Protein AF-A7F1J9-F1 (afdb_monomer_lite)

Radius of gyration: 22.6 Å; chains: 1; bounding box: 65×60×50 Å

pLDDT: mean 79.27, std 12.5, range [44.0, 97.62]

Sequence (212 aa):
MATITLPYFVPSNELPQPLPSTEEIHNAKKYNEDGAHTLVRIGPHMIKYGSNVNLIEGENMLFVNRETKSTVPVPRVYAIYATLGRCRRTNVEVDTNYITMEYIEDGPFDTEDEFNEAMRRKAMFNGYMGERVEFYRHAFPAVFKGHKPVFTHGDFQRENIMVKRIPSPASAEVQDSKANDDTFEVVIIDWENSGWYPEYWESALALVSCGP

InterPro domains:
  IPR011009 Protein kinase-like domain superfamily [SSF56112] (88-201)
  IPR051678 Aminoglycoside Phosphotransferase Enzymes [PTHR21310] (105-206)

Secondary structure (DSSP, 8-state):
--PPPSSEE--TTTSSSPPPPHHHHHHSPEEEE-SS-EEEEETTEEEEEETT--THHHHHHHHHHHHTTT-S--PPEEEEEEEEEE-TTT--EEEEEEEEEE--TT---SSHHHHHHHHHHHHHHTT--HHHHHHHHHHHHHHS-SPPEEEE-S---GGGEEEEEE--GGGGT----S----EEEEEE--GGG-EEEETTHHHHHHHHHT--

Foldseek 3Di:
DPDDDPFDADDCVPDPHDDDDPVCVVPADWPDDPPAWTWGDDPFKIKIKHLNDDLVVLVVLVVCCVVVVNLADDWAWGTWHWDFDADPVPRDTGIMTMTITTDDLQDDDAWQVSNLVSVLVVCVVVPPPVVVSVVSVVVCCVPPGDFGFDWDLQDDDPVQKDKDWDQDPVVPDDPDDPDRPIDIDIDGGRSVRIGGHGPCRVVVVVVVVPDD

Organism: Sclerotinia sclerotiorum (strain ATCC 18683 / 1980 / Ss-1) (NCBI:txid665079)

Structure (mmCIF, N/CA/C/O backbone):
data_AF-A7F1J9-F1
#
_entry.id   AF-A7F1J9-F1
#
loop_
_atom_site.group_PDB
_atom_site.id
_atom_site.type_symbol
_atom_site.label_atom_id
_atom_site.label_alt_id
_atom_site.label_comp_id
_atom_site.label_asym_id
_atom_site.label_entity_id
_atom_site.label_seq_id
_atom_site.pdbx_PDB_ins_code
_atom_site.Cartn_x
_atom_site.Cartn_y
_atom_site.Cartn_z
_atom_site.occupancy
_atom_site.B_iso_or_equiv
_atom_site.auth_seq_id
_atom_site.auth_comp_id
_atom_site.auth_asym_id
_atom_site.auth_atom_id
_atom_site.pdbx_PDB_model_num
ATOM 1 N N . MET A 1 1 ? -2.185 11.226 23.456 1.00 49.12 1 MET A N 1
ATOM 2 C CA . MET A 1 1 ? -1.766 10.494 22.243 1.00 49.12 1 MET A CA 1
ATOM 3 C C . MET A 1 1 ? -0.342 10.914 21.938 1.00 49.12 1 MET A C 1
ATOM 5 O O . MET A 1 1 ? -0.093 12.111 21.965 1.00 49.12 1 MET A O 1
ATOM 9 N N . ALA A 1 2 ? 0.594 9.985 21.736 1.00 53.25 2 ALA A N 1
ATOM 10 C CA . ALA A 1 2 ? 1.936 10.365 21.298 1.00 53.25 2 ALA A CA 1
ATOM 11 C C . ALA A 1 2 ? 1.836 10.873 19.853 1.00 53.25 2 ALA A C 1
ATOM 13 O O . ALA A 1 2 ? 1.546 10.093 18.941 1.00 53.25 2 ALA A O 1
ATOM 14 N N . THR A 1 3 ? 1.975 12.184 19.685 1.00 68.81 3 THR A N 1
ATOM 15 C CA . THR A 1 3 ? 2.042 12.866 18.394 1.00 68.81 3 THR A CA 1
ATOM 16 C C . THR A 1 3 ? 3.318 12.423 17.693 1.00 68.81 3 THR A C 1
ATOM 18 O O . THR A 1 3 ? 4.385 12.419 18.308 1.00 68.81 3 THR A O 1
ATOM 21 N N . ILE A 1 4 ? 3.218 12.010 16.431 1.00 83.56 4 ILE A N 1
ATOM 22 C CA . ILE A 1 4 ? 4.417 11.776 15.629 1.00 83.56 4 ILE A CA 1
ATOM 23 C C . ILE A 1 4 ? 5.076 13.130 15.331 1.00 83.56 4 ILE A C 1
ATOM 25 O O . ILE A 1 4 ? 4.389 14.144 15.209 1.00 83.56 4 ILE A O 1
ATOM 29 N N . THR A 1 5 ? 6.400 13.155 15.214 1.00 91.06 5 THR A N 1
ATOM 30 C CA . THR A 1 5 ? 7.131 14.361 14.806 1.00 91.06 5 THR A CA 1
ATOM 31 C C . THR A 1 5 ? 7.446 14.264 13.322 1.00 91.06 5 THR A C 1
ATOM 33 O O . THR A 1 5 ? 8.021 13.267 12.886 1.00 91.06 5 THR A O 1
ATOM 36 N N . LEU A 1 6 ? 7.086 15.296 12.557 1.00 91.06 6 LEU A N 1
ATOM 37 C CA . LEU A 1 6 ? 7.475 15.427 11.157 1.00 91.06 6 LEU A CA 1
ATOM 38 C C . LEU A 1 6 ? 8.772 16.255 11.031 1.00 91.06 6 LEU A C 1
ATOM 40 O O . LEU A 1 6 ? 8.927 17.245 11.750 1.00 91.06 6 LEU A O 1
ATOM 44 N N . PRO A 1 7 ? 9.692 15.889 10.121 1.00 95.50 7 PRO A N 1
ATOM 45 C CA . PRO A 1 7 ? 9.601 14.734 9.235 1.00 95.50 7 PRO A CA 1
ATOM 46 C C . PRO A 1 7 ? 9.828 13.414 9.989 1.00 95.50 7 PRO A C 1
ATOM 48 O O . PRO A 1 7 ? 10.657 13.327 10.894 1.00 95.50 7 PRO A O 1
ATOM 51 N N . TYR A 1 8 ? 9.080 12.386 9.600 1.00 96.31 8 TYR A N 1
ATOM 52 C CA . TYR A 1 8 ? 9.183 11.041 10.151 1.00 96.31 8 TYR A CA 1
ATOM 53 C C . TYR A 1 8 ? 10.051 10.177 9.236 1.00 96.31 8 TYR A C 1
ATOM 55 O O . TYR A 1 8 ? 9.806 10.127 8.031 1.00 96.31 8 TYR A O 1
ATOM 63 N N . PHE A 1 9 ? 11.027 9.472 9.812 1.00 96.94 9 PHE A N 1
ATOM 64 C CA . PHE A 1 9 ? 11.867 8.498 9.115 1.00 96.94 9 PHE A CA 1
ATOM 65 C C . PHE A 1 9 ? 12.125 7.288 10.011 1.00 96.94 9 PHE A C 1
ATOM 67 O O . PHE A 1 9 ? 12.522 7.435 11.168 1.00 96.94 9 PHE A O 1
ATOM 74 N N . VAL A 1 10 ? 11.939 6.091 9.459 1.00 94.00 10 VAL A N 1
ATOM 75 C CA . VAL A 1 10 ? 12.348 4.840 10.103 1.00 94.00 10 VAL A CA 1
ATOM 76 C C . VAL A 1 10 ? 13.886 4.736 10.091 1.00 94.00 10 VAL A C 1
ATOM 78 O O . VAL A 1 10 ? 14.502 5.041 9.064 1.00 94.00 10 VAL A O 1
ATOM 81 N N . PRO A 1 11 ? 14.531 4.319 11.201 1.00 94.62 11 PRO A N 1
ATOM 82 C CA . PRO A 1 11 ? 15.980 4.128 11.266 1.00 94.62 11 PRO A CA 1
ATOM 83 C C . PRO A 1 11 ? 16.511 3.199 10.168 1.00 94.62 11 PRO A C 1
ATOM 85 O O . PRO A 1 11 ? 15.884 2.195 9.836 1.00 94.62 11 PRO A O 1
ATOM 88 N N . SER A 1 12 ? 17.701 3.483 9.625 1.00 91.06 12 SER A N 1
ATOM 89 C CA . SER A 1 12 ? 18.229 2.745 8.465 1.00 91.06 12 SER A CA 1
ATOM 90 C C . SER A 1 12 ? 18.414 1.241 8.690 1.00 91.06 12 SER A C 1
ATOM 92 O O . SER A 1 12 ? 18.368 0.478 7.733 1.00 91.06 12 SER A O 1
ATOM 94 N N . ASN A 1 13 ? 18.607 0.808 9.936 1.00 90.44 13 ASN A N 1
ATOM 95 C CA . ASN A 1 13 ? 18.722 -0.601 10.321 1.00 90.44 13 ASN A CA 1
ATOM 96 C C . ASN A 1 13 ? 17.378 -1.350 10.339 1.00 90.44 13 ASN A C 1
ATOM 98 O O . ASN A 1 13 ? 17.371 -2.572 10.444 1.00 90.44 13 ASN A O 1
ATOM 102 N N . GLU A 1 14 ? 16.257 -0.636 10.272 1.00 87.19 14 GLU A N 1
ATOM 103 C CA . GLU A 1 14 ? 14.904 -1.200 10.267 1.00 87.19 14 GLU A CA 1
ATOM 104 C C . GLU A 1 14 ? 14.234 -1.151 8.884 1.00 87.19 14 GLU A C 1
ATOM 106 O O . GLU A 1 14 ? 13.121 -1.663 8.716 1.00 87.19 14 GLU A O 1
ATOM 111 N N . LEU A 1 15 ? 14.897 -0.523 7.909 1.00 87.31 15 LEU A N 1
ATOM 112 C CA . LEU A 1 15 ? 14.430 -0.420 6.534 1.00 87.31 15 LEU A CA 1
ATOM 113 C C . LEU A 1 15 ? 14.744 -1.701 5.744 1.00 87.31 15 LEU A C 1
ATOM 115 O O . LEU A 1 15 ? 15.826 -2.267 5.906 1.00 87.31 15 LEU A O 1
ATOM 119 N N . PRO A 1 16 ? 13.857 -2.128 4.826 1.00 85.56 16 PRO A N 1
ATOM 120 C CA . PRO A 1 16 ? 14.144 -3.255 3.939 1.00 85.56 16 PRO A CA 1
ATOM 121 C C . PRO A 1 16 ? 15.271 -2.935 2.944 1.00 85.56 16 PRO A C 1
ATOM 123 O O . PRO A 1 16 ? 16.049 -3.815 2.582 1.00 85.56 16 PRO A O 1
ATOM 126 N N . GLN A 1 17 ? 15.357 -1.678 2.498 1.00 90.12 17 GLN A N 1
ATOM 127 C CA . GLN A 1 17 ? 16.413 -1.118 1.652 1.00 90.12 17 GLN A CA 1
ATOM 128 C C . GLN A 1 17 ? 16.582 0.377 1.974 1.00 90.12 17 GLN A C 1
ATOM 130 O O . GLN A 1 17 ? 15.667 0.973 2.544 1.00 90.12 17 GLN A O 1
ATOM 135 N N . PRO A 1 18 ? 17.707 1.019 1.605 1.00 96.12 18 PRO A N 1
ATOM 136 C CA . PRO A 1 18 ? 17.855 2.465 1.752 1.00 96.12 18 PRO A CA 1
ATOM 137 C C . PRO A 1 18 ? 16.692 3.228 1.106 1.00 96.12 18 PRO A C 1
ATOM 139 O O . PRO A 1 18 ? 16.240 2.872 0.015 1.00 96.12 18 PRO A O 1
ATOM 142 N N . LEU A 1 19 ? 16.208 4.275 1.782 1.00 96.81 19 LEU A N 1
ATOM 143 C CA . LEU A 1 19 ? 15.172 5.140 1.220 1.00 96.81 19 LEU A CA 1
ATOM 144 C C . LEU A 1 19 ? 15.688 5.800 -0.070 1.00 96.81 19 LEU A C 1
ATOM 146 O O . LEU A 1 19 ? 16.807 6.321 -0.057 1.00 96.81 19 LEU A O 1
ATOM 150 N N . PRO A 1 20 ? 14.893 5.819 -1.155 1.00 95.88 20 PRO A N 1
ATOM 151 C CA . PRO A 1 20 ? 15.270 6.508 -2.379 1.00 95.88 20 PRO A CA 1
ATOM 152 C C . PRO A 1 20 ? 15.424 8.009 -2.137 1.00 95.88 20 PRO A C 1
ATOM 154 O O . PRO A 1 20 ? 14.660 8.619 -1.386 1.00 95.88 20 PRO A O 1
ATOM 157 N N . SER A 1 21 ? 16.386 8.618 -2.815 1.00 95.06 21 SER A N 1
ATOM 158 C CA . SER A 1 21 ? 16.527 10.068 -2.865 1.00 95.06 21 SER A CA 1
ATOM 159 C C . SER A 1 21 ? 15.365 10.713 -3.625 1.00 95.06 21 SER A C 1
ATOM 161 O O . SER A 1 21 ? 14.728 10.106 -4.489 1.00 95.06 21 SER A O 1
ATOM 163 N N . THR A 1 22 ? 15.113 11.994 -3.353 1.00 92.56 22 THR A N 1
ATOM 164 C CA . THR A 1 22 ? 14.115 12.779 -4.093 1.00 92.56 22 THR A CA 1
ATOM 165 C C . THR A 1 22 ? 14.391 12.754 -5.600 1.00 92.56 22 THR A C 1
ATOM 167 O O . THR A 1 22 ? 13.463 12.609 -6.389 1.00 92.56 22 THR A O 1
ATOM 170 N N . GLU A 1 23 ? 15.655 12.826 -6.022 1.00 92.19 23 GLU A N 1
ATOM 171 C CA . GLU A 1 23 ? 16.024 12.740 -7.439 1.00 92.19 23 GLU A CA 1
ATOM 172 C C . GLU A 1 23 ? 15.632 11.392 -8.064 1.00 92.19 23 GLU A C 1
ATOM 174 O O . GLU A 1 23 ? 15.026 11.367 -9.136 1.00 92.19 23 GLU A O 1
ATOM 179 N N . GLU A 1 24 ? 15.897 10.277 -7.377 1.00 94.94 24 GLU A N 1
ATOM 180 C CA . GLU A 1 24 ? 15.471 8.946 -7.827 1.00 94.94 24 GLU A CA 1
ATOM 181 C C . GLU A 1 24 ? 13.943 8.840 -7.917 1.00 94.94 24 GLU A C 1
ATOM 183 O O . GLU A 1 24 ? 13.430 8.305 -8.899 1.00 94.94 24 GLU A O 1
ATOM 188 N N . ILE A 1 25 ? 13.210 9.407 -6.950 1.00 94.25 25 ILE A N 1
ATOM 189 C CA . ILE A 1 25 ? 11.736 9.450 -6.938 1.00 94.25 25 ILE A CA 1
ATOM 190 C C . ILE A 1 25 ? 11.191 10.176 -8.174 1.00 94.25 25 ILE A C 1
ATOM 192 O O . ILE A 1 25 ? 10.326 9.640 -8.864 1.00 94.25 25 ILE A O 1
ATOM 196 N N . HIS A 1 26 ? 11.706 11.368 -8.492 1.00 91.00 26 HIS A N 1
ATOM 197 C CA . HIS A 1 26 ? 11.213 12.165 -9.628 1.00 91.00 26 HIS A CA 1
ATOM 198 C C . HIS A 1 26 ? 11.603 11.597 -10.998 1.00 91.00 26 HIS A C 1
ATOM 200 O O . HIS A 1 26 ? 10.932 11.897 -11.989 1.00 91.00 26 HIS A O 1
ATOM 206 N N . ASN A 1 27 ? 12.664 10.788 -11.060 1.00 91.81 27 ASN A N 1
ATOM 207 C CA . ASN A 1 27 ? 13.134 10.139 -12.286 1.00 91.81 27 ASN A CA 1
ATOM 208 C C . ASN A 1 27 ? 12.575 8.717 -12.481 1.00 91.81 27 ASN A C 1
ATOM 210 O O . ASN A 1 27 ? 12.756 8.130 -13.550 1.00 91.81 27 ASN A O 1
ATOM 214 N N . ALA A 1 28 ? 11.903 8.151 -11.476 1.00 89.38 28 ALA A N 1
ATOM 215 C CA . ALA A 1 28 ? 11.355 6.804 -11.543 1.00 89.38 28 ALA A CA 1
ATOM 216 C C . ALA A 1 28 ? 10.182 6.680 -12.530 1.00 89.38 28 ALA A C 1
ATOM 218 O O . ALA A 1 28 ? 9.471 7.637 -12.850 1.00 89.38 28 ALA A O 1
ATOM 219 N N . LYS A 1 29 ? 9.937 5.443 -12.985 1.00 86.25 29 LYS A N 1
ATOM 220 C CA . LYS A 1 29 ? 8.736 5.112 -13.757 1.00 86.25 29 LYS A CA 1
ATOM 221 C C . LYS A 1 29 ? 7.497 5.355 -12.889 1.00 86.25 29 LYS A C 1
ATOM 223 O O . LYS A 1 29 ? 7.331 4.727 -11.842 1.00 86.25 29 LYS A O 1
ATOM 228 N N . LYS A 1 30 ? 6.610 6.228 -13.361 1.00 83.31 30 LYS A N 1
ATOM 229 C CA . LYS A 1 30 ? 5.346 6.551 -12.693 1.00 83.31 30 LYS A CA 1
ATOM 230 C C . LYS A 1 30 ? 4.351 5.409 -12.863 1.00 83.31 30 LYS A C 1
ATOM 232 O O . LYS A 1 30 ? 4.159 4.917 -13.974 1.00 83.31 30 LYS A O 1
ATOM 237 N N . TYR A 1 31 ? 3.751 4.995 -11.754 1.00 67.44 31 TYR A N 1
ATOM 238 C CA . TYR A 1 31 ? 2.629 4.056 -11.727 1.00 67.44 31 TYR A CA 1
ATOM 239 C C . TYR A 1 31 ? 1.310 4.785 -11.988 1.00 67.44 31 TYR A C 1
ATOM 241 O O . TYR A 1 31 ? 0.476 4.284 -12.730 1.00 67.44 31 TYR A O 1
ATOM 249 N N . ASN A 1 32 ? 1.147 5.981 -11.417 1.00 70.31 32 ASN A N 1
ATOM 250 C CA . ASN A 1 32 ? -0.003 6.853 -11.645 1.00 70.31 32 ASN A CA 1
ATOM 251 C C . ASN A 1 32 ? 0.429 8.326 -11.531 1.00 70.31 32 ASN A C 1
ATOM 253 O O . ASN A 1 32 ? 1.309 8.651 -10.730 1.00 70.31 32 ASN A O 1
ATOM 257 N N . GLU A 1 33 ? -0.176 9.203 -12.330 1.00 72.88 33 GLU A N 1
ATOM 258 C CA . GLU A 1 33 ? 0.011 10.653 -12.303 1.00 72.88 33 GLU A CA 1
ATOM 259 C C . GLU A 1 33 ? -1.289 11.353 -12.729 1.00 72.88 33 GLU A C 1
ATOM 261 O O . GLU A 1 33 ? -1.666 11.311 -13.898 1.00 72.88 33 GLU A O 1
ATOM 266 N N . ASP A 1 34 ? -1.949 12.049 -11.800 1.00 61.19 34 ASP A N 1
ATOM 267 C CA . ASP A 1 34 ? -3.181 12.808 -12.080 1.00 61.19 34 ASP A CA 1
ATOM 268 C C . ASP A 1 34 ? -3.001 14.332 -11.947 1.00 61.19 34 ASP A C 1
ATOM 270 O O . ASP A 1 34 ? -3.954 15.108 -11.890 1.00 61.19 34 ASP A O 1
ATOM 274 N N . GLY A 1 35 ? -1.752 14.802 -11.923 1.00 66.19 35 GLY A N 1
ATOM 275 C CA . GLY A 1 35 ? -1.408 16.218 -11.787 1.00 66.19 35 GLY A CA 1
ATOM 276 C C . GLY A 1 35 ? -1.628 16.803 -10.386 1.00 66.19 35 GLY A C 1
ATOM 277 O O . GLY A 1 35 ? -1.127 17.902 -10.143 1.00 66.19 35 GLY A O 1
ATOM 278 N N . ALA A 1 36 ? -2.314 16.091 -9.484 1.00 70.94 36 ALA A N 1
ATOM 279 C CA . ALA A 1 36 ? -2.453 16.417 -8.064 1.00 70.94 36 ALA A CA 1
ATOM 280 C C . ALA A 1 36 ? -1.471 15.604 -7.203 1.00 70.94 36 ALA A C 1
ATOM 282 O O . ALA A 1 36 ? -0.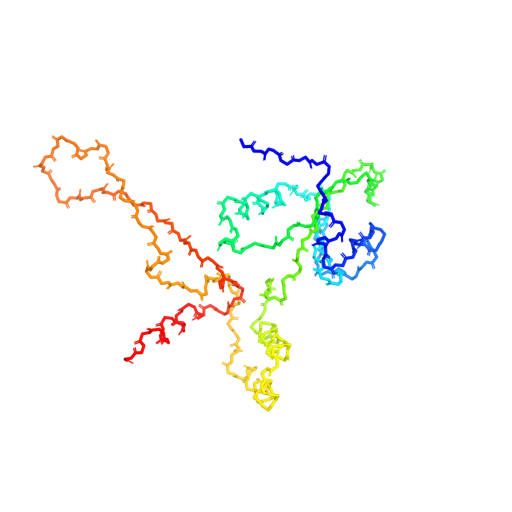878 16.137 -6.260 1.00 70.94 36 ALA A O 1
ATOM 283 N N . HIS A 1 37 ? -1.262 14.337 -7.560 1.00 78.56 37 HIS A N 1
ATOM 284 C CA . HIS A 1 37 ? -0.276 13.460 -6.945 1.00 78.56 37 HIS A CA 1
ATOM 285 C C . HIS A 1 37 ? 0.344 12.495 -7.964 1.00 78.56 37 HIS A C 1
ATOM 287 O O . HIS A 1 37 ? -0.101 12.357 -9.105 1.00 78.56 37 HIS A O 1
ATOM 293 N N . THR A 1 38 ? 1.440 11.863 -7.566 1.00 86.00 38 THR A N 1
ATOM 294 C CA . THR A 1 38 ? 2.171 10.873 -8.351 1.00 86.00 38 THR A CA 1
ATOM 295 C C . THR A 1 38 ? 2.547 9.702 -7.458 1.00 86.00 38 THR A C 1
ATOM 297 O O . THR A 1 38 ? 2.963 9.889 -6.313 1.00 86.00 38 THR A O 1
ATOM 300 N N . LEU A 1 39 ? 2.388 8.495 -7.994 1.00 83.62 39 LEU A N 1
ATOM 301 C CA . LEU A 1 39 ? 2.807 7.250 -7.363 1.00 83.62 39 LEU A CA 1
ATOM 302 C C . LEU A 1 39 ? 3.982 6.660 -8.137 1.00 83.62 39 LEU A C 1
ATOM 304 O O . LEU A 1 39 ? 3.911 6.493 -9.358 1.00 83.62 39 LEU A O 1
ATOM 308 N N . VAL A 1 40 ? 5.053 6.318 -7.426 1.00 88.31 40 VAL A N 1
ATOM 309 C CA . VAL A 1 40 ? 6.217 5.617 -7.982 1.00 88.31 40 VAL A CA 1
ATOM 310 C C . VAL A 1 40 ? 6.588 4.432 -7.101 1.00 88.31 40 VAL A C 1
ATOM 312 O O . VAL A 1 40 ? 6.426 4.473 -5.883 1.00 88.31 40 VAL A O 1
ATOM 315 N N . ARG A 1 41 ? 7.132 3.383 -7.720 1.00 88.06 41 ARG A N 1
ATOM 316 C CA . ARG A 1 41 ? 7.725 2.246 -7.010 1.00 88.06 41 ARG A CA 1
ATOM 317 C C . ARG A 1 41 ? 9.224 2.223 -7.256 1.00 88.06 41 ARG A C 1
ATOM 319 O O . ARG A 1 41 ? 9.653 2.229 -8.410 1.00 88.06 41 ARG A O 1
ATOM 326 N N . ILE A 1 42 ? 10.001 2.117 -6.183 1.00 89.31 42 ILE A N 1
ATOM 327 C CA . ILE A 1 42 ? 11.455 1.938 -6.232 1.00 89.31 42 ILE A CA 1
ATOM 328 C C . ILE A 1 42 ? 11.826 0.819 -5.258 1.00 89.31 42 ILE A C 1
ATOM 330 O O . ILE A 1 42 ? 11.770 0.989 -4.041 1.00 89.31 42 ILE A O 1
ATOM 334 N N . GLY A 1 43 ? 12.177 -0.349 -5.800 1.00 87.25 43 GLY A N 1
ATOM 335 C CA . GLY A 1 43 ? 12.455 -1.541 -4.997 1.00 87.25 43 GLY A CA 1
ATOM 336 C C . GLY A 1 43 ? 11.244 -1.942 -4.131 1.00 87.25 43 GLY A C 1
ATOM 337 O O . GLY A 1 43 ? 10.160 -2.147 -4.695 1.00 87.25 43 GLY A O 1
ATOM 338 N N . PRO A 1 44 ? 11.406 -2.064 -2.797 1.00 85.44 44 PRO A N 1
ATOM 339 C CA . PRO A 1 44 ? 10.333 -2.408 -1.859 1.00 85.44 44 PRO A CA 1
ATOM 340 C C . PRO A 1 44 ? 9.475 -1.203 -1.437 1.00 85.44 44 PRO A C 1
ATOM 342 O O . PRO A 1 44 ? 8.577 -1.348 -0.611 1.00 85.44 44 PRO A O 1
ATOM 345 N N . HIS A 1 45 ? 9.756 -0.009 -1.960 1.00 90.50 45 HIS A N 1
ATOM 346 C CA . HIS A 1 45 ? 9.093 1.221 -1.553 1.00 90.50 45 HIS A CA 1
ATOM 347 C C . HIS A 1 45 ? 8.046 1.647 -2.583 1.00 90.50 45 HIS A C 1
ATOM 349 O O . HIS A 1 45 ? 8.354 1.793 -3.770 1.00 90.50 45 HIS A O 1
ATOM 355 N N . MET A 1 46 ? 6.828 1.899 -2.114 1.00 91.06 46 MET A N 1
ATOM 356 C CA . MET A 1 46 ? 5.813 2.688 -2.804 1.00 91.06 46 MET A CA 1
ATOM 357 C C . MET A 1 46 ? 5.875 4.121 -2.272 1.00 91.06 46 MET A C 1
ATOM 359 O O . MET A 1 46 ? 5.840 4.340 -1.063 1.00 91.06 46 MET A O 1
ATOM 363 N N . ILE A 1 47 ? 5.983 5.104 -3.163 1.00 94.19 47 ILE A N 1
ATOM 364 C CA . ILE A 1 47 ? 6.103 6.516 -2.800 1.00 94.19 47 ILE A CA 1
ATOM 365 C C . ILE A 1 47 ? 4.959 7.289 -3.438 1.00 94.19 47 ILE A C 1
ATOM 367 O O . ILE A 1 47 ? 4.829 7.325 -4.663 1.00 94.19 47 ILE A O 1
ATOM 371 N N . LYS A 1 48 ? 4.162 7.945 -2.595 1.00 90.81 48 LYS A N 1
ATOM 372 C CA . LYS A 1 48 ? 3.138 8.907 -2.997 1.00 90.81 48 LYS A CA 1
ATOM 373 C C . LYS A 1 48 ? 3.669 10.310 -2.768 1.00 90.81 48 LYS A C 1
ATOM 375 O O . LYS A 1 48 ? 4.046 10.634 -1.642 1.00 90.81 48 LYS A O 1
ATOM 380 N N . TYR A 1 49 ? 3.689 11.142 -3.806 1.00 93.19 49 TYR A N 1
ATOM 381 C CA . TYR A 1 49 ? 4.152 12.519 -3.671 1.00 93.19 49 TYR A CA 1
ATOM 382 C C . TYR A 1 49 ? 3.370 13.529 -4.508 1.00 93.19 49 TYR A C 1
ATOM 384 O O . TYR A 1 49 ? 2.775 13.187 -5.527 1.00 93.19 49 TYR A O 1
ATOM 392 N N . GLY A 1 50 ? 3.352 14.788 -4.071 1.00 89.44 50 GLY A N 1
ATOM 393 C CA . GLY A 1 50 ? 2.676 15.875 -4.783 1.00 89.44 50 GLY A CA 1
ATOM 394 C C . GLY A 1 50 ? 2.293 17.046 -3.884 1.00 89.44 50 GLY A C 1
ATOM 395 O O . GLY A 1 50 ? 2.337 16.944 -2.660 1.00 89.44 50 GLY A O 1
ATOM 396 N N . SER A 1 51 ? 1.890 18.161 -4.497 1.00 86.69 51 SER A N 1
ATOM 397 C CA . SER A 1 51 ? 1.445 19.360 -3.767 1.00 86.69 51 SER A CA 1
ATOM 398 C C . SER A 1 51 ? 0.103 19.167 -3.058 1.00 86.69 51 SER A C 1
ATOM 400 O O . SER A 1 51 ? -0.200 19.887 -2.115 1.00 86.69 51 SER A O 1
ATOM 402 N N . ASN A 1 52 ? -0.701 18.193 -3.502 1.00 81.62 52 ASN A N 1
ATOM 403 C CA . ASN A 1 52 ? -2.015 17.892 -2.930 1.00 81.62 52 ASN A CA 1
ATOM 404 C C . ASN A 1 52 ? -2.020 16.596 -2.101 1.00 81.62 52 ASN A C 1
ATOM 406 O O . ASN A 1 52 ? -3.085 16.119 -1.715 1.00 81.62 52 ASN A O 1
ATOM 410 N N . VAL A 1 53 ? -0.853 16.000 -1.834 1.00 84.75 53 VAL A N 1
ATOM 411 C CA . VAL A 1 53 ? -0.754 14.830 -0.952 1.00 84.75 53 VAL A CA 1
ATOM 412 C C . VAL A 1 53 ? -0.913 15.291 0.491 1.00 84.75 53 VAL A C 1
ATOM 414 O O . VAL A 1 53 ? -0.171 16.153 0.952 1.00 84.75 53 VAL A O 1
ATOM 417 N N . ASN A 1 54 ? -1.872 14.719 1.216 1.00 84.31 54 ASN A N 1
ATOM 418 C CA . ASN A 1 54 ? -2.081 15.030 2.625 1.00 84.31 54 ASN A CA 1
ATOM 419 C C . ASN A 1 54 ? -1.268 14.063 3.497 1.00 84.31 54 ASN A C 1
ATOM 421 O O . ASN A 1 54 ? -1.518 12.859 3.476 1.00 84.31 54 ASN A O 1
ATOM 425 N N . LEU A 1 55 ? -0.318 14.588 4.277 1.00 89.19 55 LEU A N 1
ATOM 426 C CA . LEU A 1 55 ? 0.556 13.777 5.135 1.00 89.19 55 LEU A CA 1
ATOM 427 C C . LEU A 1 55 ? -0.225 12.966 6.181 1.00 89.19 55 LEU A C 1
ATOM 429 O O . LEU A 1 55 ? 0.255 11.905 6.580 1.00 89.19 55 LEU A O 1
ATOM 433 N N . ILE A 1 56 ? -1.455 13.388 6.524 1.00 83.38 56 ILE A N 1
ATOM 434 C CA . ILE A 1 56 ? -2.353 12.670 7.442 1.00 83.38 56 ILE A CA 1
ATOM 435 C C . ILE A 1 56 ? -2.601 11.216 7.023 1.00 83.38 56 ILE A C 1
ATOM 437 O O . ILE A 1 56 ? -2.853 10.367 7.869 1.00 83.38 56 ILE A O 1
ATOM 441 N N . GLU A 1 57 ? -2.510 10.904 5.727 1.00 82.12 57 GLU A N 1
ATOM 442 C CA . GLU A 1 57 ? -2.643 9.538 5.215 1.00 82.12 57 GLU A CA 1
ATOM 443 C C . GLU A 1 57 ? -1.561 8.619 5.803 1.00 82.12 57 GLU A C 1
ATOM 445 O O . GLU A 1 57 ? -1.868 7.532 6.292 1.00 82.12 57 GLU A O 1
ATOM 450 N N . GLY A 1 58 ? -0.312 9.093 5.859 1.00 82.50 58 GLY A N 1
ATOM 451 C CA . GLY A 1 58 ? 0.790 8.385 6.509 1.00 82.50 58 GLY A CA 1
ATOM 452 C C . GLY A 1 58 ? 0.629 8.318 8.028 1.00 82.50 58 GLY A C 1
ATOM 453 O O . GLY A 1 58 ? 0.881 7.275 8.633 1.00 82.50 58 GLY A O 1
ATOM 454 N N . GLU A 1 59 ? 0.167 9.404 8.654 1.00 86.31 59 GLU A N 1
ATOM 455 C CA . GLU A 1 59 ? -0.049 9.449 10.107 1.00 86.31 59 GLU A CA 1
ATOM 456 C C . GLU A 1 59 ? -1.137 8.469 10.556 1.00 86.31 59 GLU A C 1
ATOM 458 O O . GLU A 1 59 ? -0.974 7.777 11.561 1.00 86.31 59 GLU A O 1
ATOM 463 N N . ASN A 1 60 ? -2.219 8.359 9.782 1.00 82.06 60 ASN A N 1
ATOM 464 C CA . ASN A 1 60 ? -3.309 7.427 10.042 1.00 82.06 60 ASN A CA 1
ATOM 465 C C . ASN A 1 60 ? -2.836 5.973 9.945 1.00 82.06 60 ASN A C 1
ATOM 467 O O . ASN A 1 60 ? -3.196 5.167 10.800 1.00 82.06 60 ASN A O 1
ATOM 471 N N . MET A 1 61 ? -1.988 5.634 8.968 1.00 83.00 61 MET A N 1
ATOM 472 C CA . MET A 1 61 ? -1.396 4.292 8.887 1.00 83.00 61 MET A CA 1
ATOM 473 C C . MET A 1 61 ? -0.503 3.991 10.101 1.00 83.00 61 MET A C 1
ATOM 475 O O . MET A 1 61 ? -0.608 2.915 10.689 1.00 83.00 61 MET A O 1
ATOM 479 N N . LEU A 1 62 ? 0.321 4.950 10.545 1.00 85.31 62 LEU A N 1
ATOM 480 C CA . LEU A 1 62 ? 1.116 4.798 11.773 1.00 85.31 62 LEU A CA 1
ATOM 481 C C . LEU A 1 62 ? 0.233 4.619 13.015 1.00 85.31 62 LEU A C 1
ATOM 483 O O . LEU A 1 62 ? 0.542 3.796 13.879 1.00 85.31 62 LEU A O 1
ATOM 487 N N . PHE A 1 63 ? -0.867 5.368 13.099 1.00 84.00 63 PHE A N 1
ATOM 488 C CA . PHE A 1 63 ? -1.842 5.256 14.177 1.00 84.00 63 PHE A CA 1
ATOM 489 C C . PHE A 1 63 ? -2.494 3.871 14.201 1.00 84.00 63 PHE A C 1
ATOM 491 O O . PHE A 1 63 ? -2.433 3.201 15.229 1.00 84.00 63 PHE A O 1
ATOM 498 N N . VAL A 1 64 ? -3.050 3.408 13.077 1.00 71.81 64 VAL A N 1
ATOM 499 C CA . VAL A 1 64 ? -3.701 2.091 12.985 1.00 71.81 64 VAL A CA 1
ATOM 500 C C . VAL A 1 64 ? -2.724 0.983 13.362 1.00 71.81 64 VAL A C 1
ATOM 502 O O . VAL A 1 64 ? -3.047 0.164 14.221 1.00 71.81 64 VAL A O 1
ATOM 505 N N . ASN A 1 65 ? -1.508 0.994 12.810 1.00 76.69 65 ASN A N 1
ATOM 506 C CA . ASN A 1 65 ? -0.496 -0.011 13.133 1.00 76.69 65 ASN A CA 1
ATOM 507 C C . ASN A 1 65 ? -0.170 -0.033 14.641 1.00 76.69 65 ASN A C 1
ATOM 509 O O . ASN A 1 65 ? -0.118 -1.094 15.262 1.00 76.69 65 ASN A O 1
ATOM 513 N N . ARG A 1 66 ? -0.001 1.145 15.260 1.00 83.12 66 ARG A N 1
ATOM 514 C CA . ARG A 1 66 ? 0.336 1.264 16.686 1.00 83.12 66 ARG A CA 1
ATOM 515 C C . ARG A 1 66 ? -0.802 0.819 17.599 1.00 83.12 66 ARG A C 1
ATOM 517 O O . ARG A 1 66 ? -0.577 0.016 18.502 1.00 83.12 66 ARG A O 1
ATOM 524 N N . GLU A 1 67 ? -2.000 1.360 17.399 1.00 82.50 67 GLU A N 1
ATOM 525 C CA . GLU A 1 67 ? -3.132 1.126 18.303 1.00 82.50 67 GLU A CA 1
ATOM 526 C C . GLU A 1 67 ? -3.664 -0.306 18.190 1.00 82.50 67 GLU A C 1
ATOM 528 O O . GLU A 1 67 ? -4.076 -0.896 19.187 1.00 82.50 67 GLU A O 1
ATOM 533 N N . THR A 1 68 ? -3.592 -0.899 16.996 1.00 66.69 68 THR A N 1
ATOM 534 C CA . THR A 1 68 ? -3.987 -2.299 16.780 1.00 66.69 68 THR A CA 1
ATOM 535 C C . THR A 1 68 ? -2.860 -3.285 17.077 1.00 66.69 68 THR A C 1
ATOM 537 O O . THR A 1 68 ? -3.065 -4.489 16.956 1.00 66.69 68 THR A O 1
ATOM 540 N N . LYS A 1 69 ? -1.671 -2.809 17.480 1.00 75.25 69 LYS A N 1
ATOM 541 C CA . LYS A 1 69 ? -0.474 -3.636 17.715 1.00 75.25 69 LYS A CA 1
ATOM 542 C C . LYS A 1 69 ? -0.161 -4.553 16.527 1.00 75.25 69 LYS A C 1
ATOM 544 O O . LYS A 1 69 ? 0.110 -5.735 16.716 1.00 75.25 69 LYS A O 1
ATOM 549 N N . SER A 1 70 ? -0.251 -4.001 15.319 1.00 63.91 70 SER A N 1
ATOM 550 C CA . SER A 1 70 ? -0.055 -4.715 14.051 1.00 63.91 70 SER A CA 1
ATOM 551 C C . SER A 1 70 ? -1.043 -5.861 13.784 1.00 63.91 70 SER A C 1
ATOM 553 O O . SER A 1 70 ? -0.790 -6.671 12.902 1.00 63.91 70 SER A O 1
ATOM 555 N N . THR A 1 71 ? -2.170 -5.924 14.505 1.00 54.09 71 THR A N 1
ATOM 556 C CA . THR A 1 71 ? -3.238 -6.913 14.244 1.00 54.09 71 THR A CA 1
ATOM 557 C C . THR A 1 71 ? -4.041 -6.548 12.991 1.00 54.09 71 THR A C 1
ATOM 559 O O . THR A 1 71 ? -4.556 -7.419 12.307 1.00 54.09 71 THR A O 1
ATOM 562 N N . VAL A 1 72 ? -4.158 -5.255 12.664 1.00 50.19 72 VAL A N 1
ATOM 563 C CA . VAL A 1 72 ? -4.736 -4.806 11.388 1.00 50.19 72 VAL A CA 1
ATOM 564 C C . VAL A 1 72 ? -3.585 -4.518 10.425 1.00 50.19 72 VAL A C 1
ATOM 566 O O . VAL A 1 72 ? -2.771 -3.637 10.731 1.00 50.19 72 VAL A O 1
ATOM 569 N N . PRO A 1 73 ? -3.489 -5.210 9.275 1.00 59.06 73 PRO A N 1
ATOM 570 C CA . PRO A 1 73 ? -2.438 -4.941 8.313 1.00 59.06 73 PRO A CA 1
ATOM 571 C C . PRO A 1 73 ? -2.675 -3.579 7.669 1.00 59.06 73 PRO A C 1
ATOM 573 O O . PRO A 1 73 ? -3.746 -3.255 7.157 1.00 59.06 73 PRO A O 1
ATOM 576 N N . VAL A 1 74 ? -1.630 -2.775 7.671 1.00 68.12 74 VAL A N 1
ATOM 577 C CA . VAL A 1 74 ? -1.533 -1.548 6.891 1.00 68.12 74 VAL A CA 1
ATOM 578 C C . VAL A 1 74 ? -0.126 -1.504 6.306 1.00 68.12 74 VAL A C 1
ATOM 580 O O . VAL A 1 74 ? 0.793 -2.020 6.952 1.00 68.12 74 VAL A O 1
ATOM 583 N N . PRO A 1 75 ? 0.078 -0.897 5.122 1.00 81.75 75 PRO A N 1
ATOM 584 C CA . PRO A 1 75 ? 1.417 -0.729 4.577 1.00 81.75 75 PRO A CA 1
ATOM 585 C C . PRO A 1 75 ? 2.340 -0.102 5.621 1.00 81.75 75 PRO A C 1
ATOM 587 O O . PRO A 1 75 ? 2.020 0.946 6.198 1.00 81.75 75 PRO A O 1
ATOM 590 N N . ARG A 1 76 ? 3.499 -0.718 5.877 1.00 87.19 76 ARG A N 1
ATOM 591 C CA . ARG A 1 76 ? 4.461 -0.124 6.806 1.00 87.19 76 ARG A CA 1
ATOM 592 C C . ARG A 1 76 ? 4.940 1.217 6.253 1.00 87.19 76 ARG A C 1
ATOM 594 O O . ARG A 1 76 ? 5.505 1.287 5.167 1.00 87.19 76 ARG A O 1
ATOM 601 N N . VAL A 1 77 ? 4.743 2.293 7.011 1.00 92.19 77 VAL A N 1
ATOM 602 C CA . VAL A 1 77 ? 5.241 3.624 6.642 1.00 92.19 77 VAL A CA 1
ATOM 603 C C . VAL A 1 77 ? 6.715 3.734 7.018 1.00 92.19 77 VAL A C 1
ATOM 605 O O . VAL A 1 77 ? 7.081 3.516 8.171 1.00 92.19 77 VAL A O 1
ATOM 608 N N . TYR A 1 78 ? 7.558 4.095 6.052 1.00 96.62 78 TYR A N 1
ATOM 609 C CA . TYR A 1 78 ? 8.997 4.271 6.249 1.00 96.62 78 TYR A CA 1
ATOM 610 C C . TYR A 1 78 ? 9.419 5.736 6.332 1.00 96.62 78 TYR A C 1
ATOM 612 O O . TYR A 1 78 ? 10.391 6.047 7.021 1.00 96.62 78 TYR A O 1
ATOM 620 N N . ALA A 1 79 ? 8.711 6.636 5.641 1.00 97.62 79 ALA A N 1
ATOM 621 C CA . ALA A 1 79 ? 8.979 8.066 5.718 1.00 97.62 79 ALA A CA 1
ATOM 622 C C . ALA A 1 79 ? 7.731 8.920 5.459 1.00 97.62 79 ALA A C 1
ATOM 624 O O . ALA A 1 79 ? 6.905 8.580 4.613 1.00 97.62 79 ALA A O 1
ATOM 625 N N . ILE A 1 80 ? 7.633 10.054 6.156 1.00 96.56 80 ILE A N 1
ATOM 626 C CA . ILE A 1 80 ? 6.643 11.114 5.923 1.00 96.56 80 ILE A CA 1
ATOM 627 C C . ILE A 1 80 ? 7.382 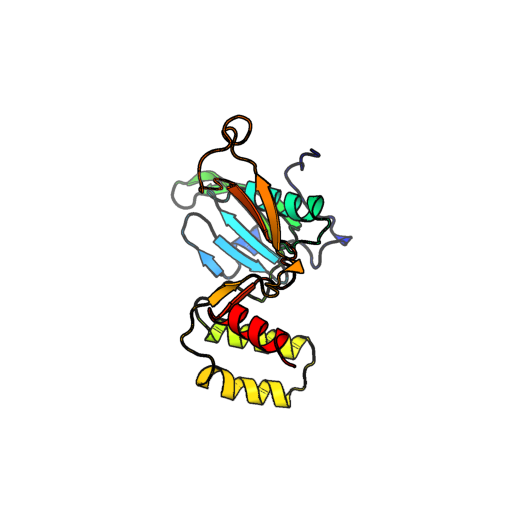12.448 6.002 1.00 96.56 80 ILE A C 1
ATOM 629 O O . ILE A 1 80 ? 7.899 12.810 7.061 1.00 96.56 80 ILE A O 1
ATOM 633 N N . TYR A 1 81 ? 7.463 13.183 4.897 1.00 96.12 81 TYR A N 1
ATOM 634 C CA . TYR A 1 81 ? 8.197 14.447 4.859 1.00 96.12 81 TYR A CA 1
ATOM 635 C C . TYR A 1 81 ? 7.682 15.375 3.760 1.00 96.12 81 TYR A C 1
ATOM 637 O O . TYR A 1 81 ? 6.980 14.957 2.843 1.00 96.12 81 TYR A O 1
ATOM 645 N N . ALA A 1 82 ? 8.052 16.648 3.856 1.00 93.81 82 ALA A N 1
ATOM 646 C CA . ALA A 1 82 ? 7.817 17.642 2.822 1.00 93.81 82 ALA A CA 1
ATOM 647 C C . ALA A 1 82 ? 9.157 18.203 2.339 1.00 93.81 82 ALA A C 1
ATOM 649 O O . ALA A 1 82 ? 10.103 18.337 3.119 1.00 93.81 82 ALA A O 1
ATOM 650 N N . THR A 1 83 ? 9.241 18.540 1.057 1.00 90.56 83 THR A N 1
ATOM 651 C CA . THR A 1 83 ? 10.369 19.294 0.500 1.00 90.56 83 THR A CA 1
ATOM 652 C C . THR A 1 83 ? 9.852 20.509 -0.245 1.00 90.56 83 THR A C 1
ATOM 654 O O . THR A 1 83 ? 8.915 20.385 -1.038 1.00 90.56 83 THR A O 1
ATOM 657 N N . LEU A 1 84 ? 10.528 21.643 -0.086 1.00 85.69 84 LEU A N 1
ATOM 658 C CA . LEU A 1 84 ? 10.323 22.809 -0.940 1.00 85.69 84 LEU A CA 1
ATOM 659 C C . LEU A 1 84 ? 10.716 22.458 -2.379 1.00 85.69 84 LEU A C 1
ATOM 661 O O . LEU A 1 84 ? 11.859 22.089 -2.655 1.00 85.69 84 LEU A O 1
ATOM 665 N N . GLY A 1 85 ? 9.754 22.554 -3.291 1.00 70.31 85 GLY A N 1
ATOM 666 C CA . GLY A 1 85 ? 9.957 22.369 -4.723 1.00 70.31 85 GLY A CA 1
ATOM 667 C C . GLY A 1 85 ? 9.383 23.543 -5.506 1.00 70.31 85 GLY A C 1
ATOM 668 O O . GLY A 1 85 ? 8.611 24.342 -4.987 1.00 70.31 85 GLY A O 1
ATOM 669 N N . ARG A 1 86 ? 9.734 23.661 -6.788 1.00 66.88 86 ARG A N 1
ATOM 670 C CA . ARG A 1 86 ? 9.069 24.611 -7.691 1.00 66.88 86 ARG A CA 1
ATOM 671 C C . ARG A 1 86 ? 8.022 23.899 -8.525 1.00 66.88 86 ARG A C 1
ATOM 673 O O . ARG A 1 86 ? 8.318 22.911 -9.197 1.00 66.88 86 ARG A O 1
ATOM 680 N N . CYS A 1 87 ? 6.810 24.443 -8.547 1.00 62.53 87 CYS A N 1
ATOM 681 C CA . CYS A 1 87 ? 5.772 23.986 -9.459 1.00 62.53 87 CYS A CA 1
ATOM 682 C C . CYS A 1 87 ? 6.231 24.201 -10.909 1.00 62.53 87 CYS A C 1
ATOM 684 O O . CYS A 1 87 ? 6.463 25.336 -11.325 1.00 62.53 87 CYS A O 1
ATOM 686 N N . ARG A 1 88 ? 6.307 23.132 -11.716 1.00 61.31 88 ARG A N 1
ATOM 687 C CA . ARG A 1 88 ? 6.734 23.229 -13.127 1.00 61.31 88 ARG A CA 1
ATOM 688 C C . ARG A 1 88 ? 5.837 24.136 -13.979 1.00 61.31 88 ARG A C 1
ATOM 690 O O . ARG A 1 88 ? 6.310 24.683 -14.966 1.00 61.31 88 ARG A O 1
ATOM 697 N N . ARG A 1 89 ? 4.554 24.287 -13.619 1.00 63.25 89 ARG A N 1
ATOM 698 C CA . ARG A 1 89 ? 3.584 25.098 -14.380 1.00 63.25 89 ARG A CA 1
ATOM 699 C C . ARG A 1 89 ? 3.617 26.581 -14.018 1.00 63.25 89 ARG A C 1
ATOM 701 O O . ARG A 1 89 ? 3.465 27.412 -14.901 1.00 63.25 89 ARG A O 1
ATOM 708 N N . THR A 1 90 ? 3.774 26.910 -12.737 1.00 68.31 90 THR A N 1
ATOM 709 C CA . THR A 1 90 ? 3.639 28.293 -12.240 1.00 68.31 90 THR A CA 1
ATOM 710 C C . THR A 1 90 ? 4.963 28.909 -11.796 1.00 68.31 90 THR A C 1
ATOM 712 O O . THR A 1 90 ? 5.015 30.109 -11.553 1.00 68.31 90 THR A O 1
ATOM 715 N N . ASN A 1 91 ? 6.033 28.110 -11.694 1.00 70.00 91 ASN A N 1
ATOM 716 C CA . ASN A 1 91 ? 7.346 28.496 -11.162 1.00 70.00 91 ASN A CA 1
ATOM 717 C C . ASN A 1 91 ? 7.301 29.069 -9.727 1.00 70.00 91 ASN A C 1
ATOM 719 O O . ASN A 1 91 ? 8.242 29.729 -9.289 1.00 70.00 91 ASN A O 1
ATOM 723 N N . VAL A 1 92 ? 6.209 28.812 -9.000 1.00 77.06 92 VAL A N 1
ATOM 724 C CA . VAL A 1 92 ? 6.021 29.186 -7.593 1.00 77.06 92 VAL A CA 1
ATOM 725 C C . VAL A 1 92 ? 6.589 28.080 -6.705 1.00 77.06 92 VAL A C 1
ATOM 727 O O . VAL A 1 92 ? 6.447 26.896 -7.032 1.00 77.06 92 VAL A O 1
ATOM 730 N N . GLU A 1 93 ? 7.238 28.462 -5.604 1.00 79.50 93 GLU A N 1
ATOM 731 C CA . GLU A 1 93 ? 7.634 27.519 -4.557 1.00 79.50 93 GLU A CA 1
ATOM 732 C C . GLU A 1 93 ? 6.390 26.933 -3.897 1.00 79.50 93 GLU A C 1
ATOM 734 O O . GLU A 1 93 ? 5.529 27.653 -3.395 1.00 79.50 93 GLU A O 1
ATOM 739 N N . VAL A 1 94 ? 6.286 25.614 -3.957 1.00 80.44 94 VAL A N 1
ATOM 740 C CA . VAL A 1 94 ? 5.203 24.846 -3.361 1.00 80.44 94 VAL A CA 1
ATOM 741 C C . VAL A 1 94 ? 5.812 23.682 -2.604 1.00 80.44 94 VAL A C 1
ATOM 743 O O . VAL A 1 94 ? 6.728 23.008 -3.091 1.00 80.44 94 VAL A O 1
ATOM 746 N N . ASP A 1 95 ? 5.286 23.433 -1.413 1.00 86.38 95 ASP A N 1
ATOM 747 C CA . ASP A 1 95 ? 5.642 22.236 -0.674 1.00 86.38 95 ASP A CA 1
ATOM 748 C C . ASP A 1 95 ? 5.183 21.014 -1.467 1.00 86.38 95 ASP A C 1
ATOM 750 O O . ASP A 1 95 ? 4.049 20.922 -1.941 1.00 86.38 95 ASP A O 1
ATOM 754 N N . THR A 1 96 ? 6.109 20.083 -1.661 1.00 90.94 96 THR A N 1
ATOM 755 C CA . THR A 1 96 ? 5.799 18.756 -2.176 1.00 90.94 96 THR A CA 1
ATOM 756 C C . THR A 1 96 ? 5.845 17.802 -1.003 1.00 90.94 96 THR A C 1
ATOM 758 O O . THR A 1 96 ? 6.876 17.672 -0.346 1.00 90.94 96 THR A O 1
ATOM 761 N N . ASN A 1 97 ? 4.722 17.150 -0.748 1.00 93.00 97 ASN A N 1
ATOM 762 C CA . ASN A 1 97 ? 4.578 16.180 0.323 1.00 93.00 97 ASN A CA 1
ATOM 763 C C . ASN A 1 97 ? 4.939 14.790 -0.196 1.00 93.00 97 ASN A C 1
ATOM 765 O O . ASN A 1 97 ? 4.654 14.489 -1.354 1.00 93.00 97 ASN A O 1
ATOM 769 N N . TYR A 1 98 ? 5.553 13.966 0.651 1.00 95.94 98 TYR A N 1
ATOM 770 C CA . TYR A 1 98 ? 5.995 12.607 0.345 1.00 95.94 98 TYR A CA 1
ATOM 771 C C . TYR A 1 98 ? 5.573 11.663 1.467 1.00 95.94 98 TYR A C 1
ATOM 773 O O . TYR A 1 98 ? 5.800 11.933 2.649 1.00 95.94 98 TYR A O 1
ATOM 781 N N . ILE A 1 99 ? 5.004 10.528 1.075 1.00 95.56 99 ILE A N 1
ATOM 782 C CA . ILE A 1 99 ? 4.749 9.382 1.942 1.00 95.56 99 ILE A CA 1
ATOM 783 C C . ILE A 1 99 ? 5.424 8.183 1.284 1.00 95.56 99 ILE A C 1
ATOM 785 O O . ILE A 1 99 ? 5.044 7.785 0.181 1.00 95.56 99 ILE A O 1
ATOM 789 N N . THR A 1 100 ? 6.429 7.624 1.954 1.00 96.19 100 THR A N 1
ATOM 790 C CA . THR A 1 100 ? 7.100 6.391 1.538 1.00 96.19 100 THR A CA 1
ATOM 791 C C . THR A 1 100 ? 6.604 5.253 2.405 1.00 96.19 100 THR A C 1
ATOM 793 O O . THR A 1 100 ? 6.766 5.275 3.627 1.00 96.19 100 THR A O 1
ATOM 796 N N . MET A 1 101 ? 6.019 4.250 1.769 1.00 93.88 101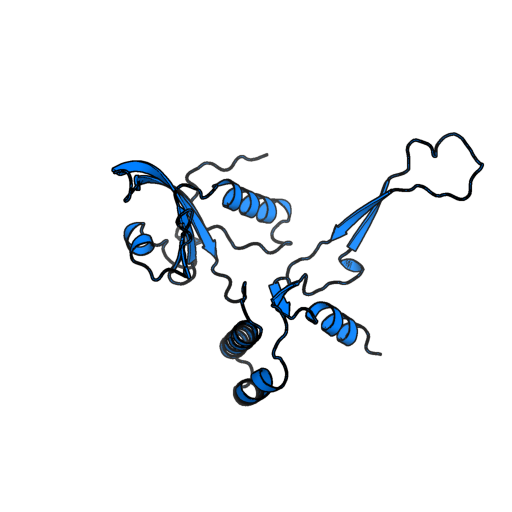 MET A N 1
ATOM 797 C CA . MET A 1 101 ? 5.411 3.097 2.415 1.00 93.88 101 MET A CA 1
ATOM 798 C C . MET A 1 101 ? 5.849 1.798 1.746 1.00 93.88 101 MET A C 1
ATOM 800 O O . MET A 1 101 ? 6.434 1.794 0.662 1.00 93.88 101 MET A O 1
ATOM 804 N N . GLU A 1 102 ? 5.591 0.692 2.422 1.00 86.56 102 GLU A N 1
ATOM 805 C CA . GLU A 1 102 ? 5.741 -0.650 1.886 1.00 86.56 102 GLU A CA 1
ATOM 806 C C . GLU A 1 102 ? 4.979 -0.804 0.574 1.00 86.56 102 GLU A C 1
ATOM 808 O O . GLU A 1 102 ? 3.801 -0.458 0.459 1.00 86.56 102 GLU A O 1
ATOM 813 N N . TYR A 1 103 ? 5.676 -1.308 -0.442 1.00 82.81 103 TYR A N 1
ATOM 814 C CA . TYR A 1 103 ? 5.019 -1.759 -1.650 1.00 82.81 103 TYR A CA 1
ATOM 815 C C . TYR A 1 103 ? 4.342 -3.102 -1.387 1.00 82.81 103 TYR A C 1
ATOM 817 O O . TYR A 1 103 ? 5.015 -4.116 -1.208 1.00 82.81 103 TYR A O 1
ATOM 825 N N . ILE A 1 104 ? 3.013 -3.100 -1.426 1.00 74.12 104 ILE A N 1
ATOM 826 C CA . ILE A 1 104 ? 2.211 -4.318 -1.388 1.00 74.12 104 ILE A CA 1
ATOM 827 C C . ILE A 1 104 ? 2.042 -4.807 -2.829 1.00 74.12 104 ILE A C 1
ATOM 829 O O . ILE A 1 104 ? 1.529 -4.090 -3.686 1.00 74.12 104 ILE A O 1
ATOM 833 N N . GLU A 1 105 ? 2.502 -6.024 -3.108 1.00 65.12 105 GLU A N 1
ATOM 834 C CA . GLU A 1 105 ? 2.514 -6.608 -4.457 1.00 65.12 105 GLU A CA 1
ATOM 835 C C . GLU A 1 105 ? 1.105 -6.956 -5.000 1.00 65.12 105 GLU A C 1
ATOM 837 O O . GLU A 1 105 ? 0.959 -7.241 -6.191 1.00 65.12 105 GLU A O 1
ATOM 842 N N . ASP A 1 106 ? 0.069 -6.830 -4.157 1.00 65.12 106 ASP A N 1
ATOM 843 C CA . ASP A 1 106 ? -1.257 -7.443 -4.322 1.00 65.12 106 ASP A CA 1
ATOM 844 C C . ASP A 1 106 ? -2.449 -6.447 -4.485 1.00 65.12 106 ASP A C 1
ATOM 846 O O . ASP A 1 106 ? -3.576 -6.759 -4.101 1.00 65.12 106 ASP A O 1
ATOM 850 N N . GLY A 1 107 ? -2.245 -5.250 -5.064 1.00 66.50 107 GLY A N 1
ATOM 851 C CA . GLY A 1 107 ? -3.341 -4.392 -5.586 1.00 66.50 107 GLY A CA 1
ATOM 852 C C . GLY A 1 107 ? -3.292 -2.897 -5.200 1.00 66.50 107 GLY A C 1
ATOM 853 O O . GLY A 1 107 ? -2.402 -2.500 -4.444 1.00 66.50 107 GLY A O 1
ATOM 85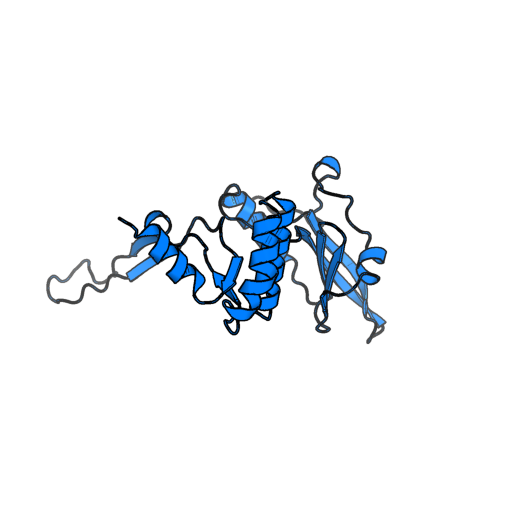4 N N . PRO A 1 108 ? -4.222 -2.037 -5.695 1.00 65.88 108 PRO A N 1
ATOM 855 C CA . PRO A 1 108 ? -5.410 -2.328 -6.521 1.00 65.88 108 PRO A CA 1
ATOM 856 C C . PRO A 1 108 ? -5.105 -2.826 -7.937 1.00 65.88 108 PRO A C 1
ATOM 858 O O . PRO A 1 108 ? -4.038 -2.549 -8.478 1.00 65.88 108 PRO A O 1
ATOM 861 N N . PHE A 1 109 ? -6.072 -3.536 -8.523 1.00 79.81 109 PHE A N 1
ATOM 862 C CA . PHE A 1 109 ? -6.029 -4.056 -9.892 1.00 79.81 109 PHE A CA 1
ATOM 863 C C . PHE A 1 109 ? -7.184 -3.480 -10.708 1.00 79.81 109 PHE A C 1
ATOM 865 O O . PHE A 1 109 ? -8.311 -3.412 -10.210 1.00 79.81 109 PHE A O 1
ATOM 872 N N . ASP A 1 110 ? -6.924 -3.118 -11.962 1.00 76.81 110 ASP A N 1
ATOM 873 C CA . ASP A 1 110 ? -7.968 -2.629 -12.868 1.00 76.81 110 ASP A CA 1
ATOM 874 C C . ASP A 1 110 ? -8.763 -3.793 -13.474 1.00 76.81 110 ASP A C 1
ATOM 876 O O . ASP A 1 110 ? -9.934 -3.648 -13.838 1.00 76.81 110 ASP A O 1
ATOM 880 N N . THR A 1 111 ? -8.138 -4.971 -13.565 1.00 85.00 111 THR A N 1
ATOM 881 C CA . THR A 1 111 ? -8.733 -6.177 -14.151 1.00 85.00 111 THR A CA 1
ATOM 882 C C . THR A 1 111 ? -8.406 -7.433 -13.346 1.00 85.00 111 THR A C 1
ATOM 884 O O . THR A 1 111 ? -7.390 -7.516 -12.658 1.00 85.00 111 THR A O 1
ATOM 887 N N . GLU A 1 112 ? -9.257 -8.453 -13.462 1.00 87.75 112 GLU A N 1
ATOM 888 C CA . GLU A 1 112 ? -9.007 -9.775 -12.876 1.00 87.75 112 GLU A CA 1
ATOM 889 C C . GLU A 1 112 ? -7.753 -10.457 -13.446 1.00 87.75 112 GLU A C 1
ATOM 891 O O . GLU A 1 112 ? -7.085 -11.204 -12.738 1.00 87.75 112 GLU A O 1
ATOM 896 N N . ASP A 1 113 ? -7.369 -10.151 -14.688 1.00 87.69 113 ASP A N 1
ATOM 897 C CA . ASP A 1 113 ? -6.132 -10.663 -15.286 1.00 87.69 113 ASP A CA 1
ATOM 898 C C . ASP A 1 113 ? -4.885 -10.149 -14.549 1.00 87.69 113 ASP A C 1
ATOM 900 O O . ASP A 1 113 ? -3.942 -10.907 -14.307 1.00 87.69 113 ASP A O 1
ATOM 904 N N . GLU A 1 114 ? -4.884 -8.878 -14.140 1.00 84.69 114 GLU A N 1
ATOM 905 C CA . GLU A 1 114 ? -3.796 -8.302 -13.342 1.00 84.69 114 GLU A CA 1
ATOM 906 C C . GLU A 1 114 ? -3.715 -8.934 -11.949 1.00 84.69 114 GLU A C 1
ATOM 908 O O . GLU A 1 114 ? -2.615 -9.252 -11.483 1.00 84.69 114 GLU A O 1
ATOM 913 N N . PHE A 1 115 ? -4.872 -9.173 -11.322 1.00 85.44 115 PHE A N 1
ATOM 914 C CA . PHE A 1 115 ? -4.974 -9.918 -10.067 1.00 85.44 115 PHE A CA 1
ATOM 915 C C . PHE A 1 115 ? -4.424 -11.349 -10.212 1.00 85.44 115 PHE A C 1
ATOM 917 O O . PHE A 1 115 ? -3.571 -11.776 -9.431 1.00 85.44 115 PHE A O 1
ATOM 924 N N . ASN A 1 116 ? -4.851 -12.081 -11.244 1.00 87.56 116 ASN A N 1
ATOM 925 C CA . ASN A 1 116 ? -4.412 -13.450 -11.518 1.00 87.56 116 ASN A CA 1
ATOM 926 C C . ASN A 1 116 ? -2.892 -13.534 -11.706 1.00 87.56 116 ASN A C 1
ATOM 928 O O . ASN A 1 116 ? -2.240 -14.448 -11.192 1.00 87.56 116 ASN A O 1
ATOM 932 N N . GLU A 1 117 ? -2.307 -12.567 -12.415 1.00 85.12 117 GLU A N 1
ATOM 933 C CA . GLU A 1 117 ? -0.863 -12.503 -12.614 1.00 85.12 117 GLU A CA 1
ATOM 934 C C . GLU A 1 117 ? -0.118 -12.163 -11.312 1.00 85.12 117 GLU A C 1
ATOM 936 O O . GLU A 1 117 ? 0.954 -12.718 -11.061 1.00 85.12 117 GLU A O 1
ATOM 941 N N . ALA A 1 118 ? -0.682 -11.318 -10.441 1.00 80.81 118 ALA A N 1
ATOM 942 C CA . ALA A 1 118 ? -0.126 -11.069 -9.109 1.00 80.81 118 ALA A CA 1
ATOM 943 C C . ALA A 1 118 ? -0.131 -12.333 -8.236 1.00 80.81 118 ALA A C 1
ATOM 945 O O . ALA A 1 118 ? 0.917 -12.724 -7.713 1.00 80.81 118 ALA A O 1
ATOM 946 N N . MET A 1 119 ? -1.256 -13.051 -8.189 1.00 79.69 119 MET A N 1
ATOM 947 C CA . MET A 1 119 ? -1.369 -14.338 -7.493 1.00 79.69 119 MET A CA 1
ATOM 948 C C . MET A 1 119 ? -0.348 -15.360 -8.005 1.00 79.69 119 MET A C 1
ATOM 950 O O . MET A 1 119 ? 0.265 -16.092 -7.223 1.00 79.69 119 MET A O 1
ATOM 954 N N . ARG A 1 120 ? -0.104 -15.384 -9.320 1.00 78.69 120 ARG A N 1
ATOM 955 C CA . ARG A 1 120 ? 0.904 -16.250 -9.940 1.00 78.69 120 ARG A CA 1
ATOM 956 C C . ARG A 1 120 ? 2.323 -15.891 -9.496 1.00 78.69 120 ARG A C 1
ATOM 958 O O . ARG A 1 120 ? 3.088 -16.7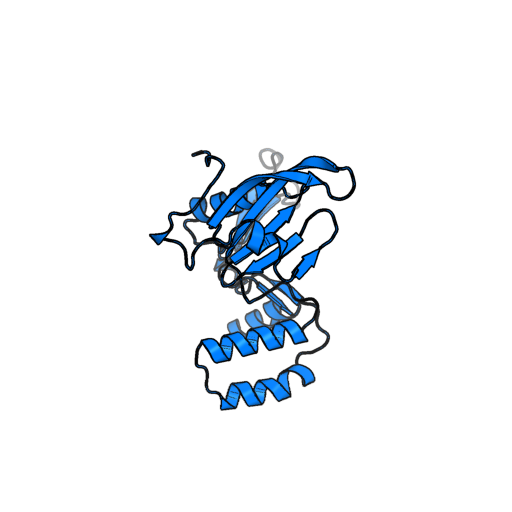88 -9.137 1.00 78.69 120 ARG A O 1
ATOM 965 N N . ARG A 1 121 ? 2.684 -14.600 -9.497 1.00 76.75 121 ARG A N 1
ATOM 966 C CA . ARG A 1 121 ? 3.995 -14.129 -9.008 1.00 76.75 121 ARG A CA 1
ATOM 967 C C . ARG A 1 121 ? 4.209 -14.520 -7.547 1.00 76.75 121 ARG A C 1
ATOM 969 O O . ARG A 1 121 ? 5.249 -15.094 -7.226 1.00 76.75 121 ARG A O 1
ATOM 976 N N . LYS A 1 122 ? 3.197 -14.315 -6.700 1.00 71.00 122 LYS A N 1
ATOM 977 C CA . LYS A 1 122 ? 3.211 -14.707 -5.284 1.00 71.00 122 LYS A CA 1
ATOM 978 C C . LYS A 1 122 ? 3.383 -16.217 -5.103 1.00 71.00 122 LYS A C 1
ATOM 980 O O . LYS A 1 122 ? 4.171 -16.656 -4.265 1.00 71.00 122 LYS A O 1
ATOM 985 N N . ALA A 1 123 ? 2.712 -17.028 -5.923 1.00 70.00 123 ALA A N 1
ATOM 986 C CA . ALA A 1 123 ? 2.864 -18.482 -5.895 1.00 70.00 123 ALA A CA 1
ATOM 987 C C . ALA A 1 123 ? 4.294 -18.932 -6.263 1.00 70.00 123 ALA A C 1
ATOM 989 O O . ALA A 1 123 ? 4.855 -19.809 -5.606 1.00 70.00 123 ALA A O 1
ATOM 990 N N . MET A 1 124 ? 4.910 -18.302 -7.269 1.00 70.44 124 MET A N 1
ATOM 991 C CA . MET A 1 124 ? 6.308 -18.569 -7.636 1.00 70.44 124 MET A CA 1
ATOM 992 C C . MET A 1 124 ? 7.279 -18.168 -6.526 1.00 70.44 124 MET A C 1
ATOM 994 O O . MET A 1 124 ? 8.173 -18.941 -6.190 1.00 70.44 124 MET A O 1
ATOM 998 N N . PHE A 1 125 ? 7.094 -16.978 -5.947 1.00 63.16 125 PHE A N 1
ATOM 999 C CA . PHE A 1 125 ? 7.938 -16.469 -4.865 1.00 63.16 125 PHE A CA 1
ATOM 1000 C C . PHE A 1 125 ? 7.917 -17.390 -3.637 1.00 63.16 125 PHE A C 1
ATOM 1002 O O . PHE A 1 125 ? 8.964 -17.706 -3.079 1.00 63.16 125 PHE A O 1
ATOM 1009 N N . ASN A 1 126 ? 6.737 -17.900 -3.276 1.00 57.41 126 ASN A N 1
ATOM 1010 C CA . ASN A 1 126 ? 6.549 -18.811 -2.145 1.00 57.41 126 ASN A CA 1
ATOM 1011 C C . ASN A 1 126 ? 6.965 -20.269 -2.435 1.00 57.41 126 ASN A C 1
ATOM 1013 O O . ASN A 1 126 ? 6.768 -21.142 -1.592 1.00 57.41 126 ASN A O 1
ATOM 1017 N N . GLY A 1 127 ? 7.521 -20.558 -3.617 1.00 57.19 127 GLY A N 1
ATOM 1018 C CA . GLY A 1 127 ? 8.027 -21.888 -3.959 1.00 57.19 127 GLY A CA 1
ATOM 1019 C C . GLY A 1 127 ? 6.943 -22.953 -4.151 1.00 57.19 127 GLY A C 1
ATOM 1020 O O . GLY A 1 127 ? 7.232 -24.146 -4.028 1.00 57.19 127 GLY A O 1
ATOM 1021 N N . TYR A 1 128 ? 5.700 -22.561 -4.459 1.00 66.81 128 TYR A N 1
ATOM 1022 C CA . TYR A 1 128 ? 4.668 -23.523 -4.850 1.00 66.81 128 TYR A CA 1
ATOM 1023 C C . TYR A 1 128 ? 5.093 -24.250 -6.140 1.00 66.81 128 TYR A C 1
ATOM 1025 O O . TYR A 1 128 ? 5.723 -23.664 -7.019 1.00 66.81 128 TYR A O 1
ATOM 1033 N N . MET A 1 129 ? 4.765 -25.544 -6.256 1.00 67.31 129 MET A N 1
ATOM 1034 C CA . MET A 1 129 ? 5.228 -26.410 -7.353 1.00 67.31 129 MET A CA 1
ATOM 1035 C C . MET A 1 129 ? 5.018 -25.778 -8.740 1.00 67.31 129 MET A C 1
ATOM 1037 O O . MET A 1 129 ? 3.880 -25.531 -9.143 1.00 67.31 129 MET A O 1
ATOM 1041 N N . GLY A 1 130 ? 6.111 -25.578 -9.488 1.00 69.25 130 GLY A N 1
ATOM 1042 C CA . GLY A 1 130 ? 6.111 -24.867 -10.774 1.00 69.25 130 GLY A CA 1
ATOM 1043 C C . GLY A 1 130 ? 5.157 -25.444 -11.827 1.00 69.25 130 GLY A C 1
ATOM 1044 O O . GLY A 1 130 ? 4.569 -24.690 -12.594 1.00 69.25 130 GLY A O 1
ATOM 1045 N N . GLU A 1 131 ? 4.908 -26.757 -11.811 1.00 72.19 131 GLU A N 1
ATOM 1046 C CA . GLU A 1 131 ? 3.938 -27.408 -12.707 1.00 72.19 131 GLU A CA 1
ATOM 1047 C C . GLU A 1 131 ? 2.501 -26.909 -12.487 1.00 72.19 131 GLU A C 1
ATOM 1049 O O . GLU A 1 131 ? 1.759 -26.698 -13.448 1.00 72.19 131 GLU A O 1
ATOM 1054 N N . ARG A 1 132 ? 2.107 -26.659 -11.229 1.00 73.44 132 ARG A N 1
ATOM 1055 C CA . ARG A 1 132 ? 0.784 -26.101 -10.904 1.00 73.44 132 ARG A CA 1
ATOM 1056 C C . ARG A 1 132 ? 0.687 -24.645 -11.325 1.00 73.44 132 ARG A C 1
ATOM 1058 O O . ARG A 1 132 ? -0.338 -24.240 -11.860 1.00 73.44 132 ARG A O 1
ATOM 1065 N N . VAL A 1 133 ? 1.756 -23.876 -11.121 1.00 76.00 133 VAL A N 1
ATOM 1066 C CA . VAL A 1 133 ? 1.794 -22.472 -11.538 1.00 76.00 133 VAL A CA 1
ATOM 1067 C C . VAL A 1 133 ? 1.668 -22.350 -13.056 1.00 76.00 133 VAL A C 1
ATOM 1069 O O . VAL A 1 133 ? 0.912 -21.506 -13.533 1.00 76.00 133 VAL A O 1
ATOM 1072 N N . GLU A 1 134 ? 2.338 -23.214 -13.821 1.00 80.38 134 GLU A N 1
ATOM 1073 C CA . GLU A 1 134 ? 2.200 -23.207 -15.278 1.00 80.38 134 GLU A CA 1
ATOM 1074 C C . GLU A 1 134 ? 0.833 -23.683 -15.757 1.00 80.38 134 GLU A C 1
ATOM 1076 O O . GLU A 1 134 ? 0.286 -23.123 -16.708 1.00 80.38 134 GLU A O 1
ATOM 1081 N N . PHE A 1 135 ? 0.227 -24.658 -15.081 1.00 83.50 135 PHE A N 1
ATOM 1082 C CA . PHE A 1 135 ? -1.167 -25.006 -15.339 1.00 83.50 135 PHE A CA 1
ATOM 1083 C C . PHE A 1 135 ? -2.095 -23.797 -15.111 1.00 83.50 135 PHE A C 1
ATOM 1085 O O . PHE A 1 135 ? -2.876 -23.442 -15.997 1.00 83.50 135 PHE A O 1
ATOM 1092 N N . TYR A 1 136 ? -1.960 -23.103 -13.975 1.00 81.62 136 TYR A N 1
ATOM 1093 C CA . TYR A 1 136 ? -2.753 -21.912 -13.655 1.00 81.62 136 TYR A CA 1
ATOM 1094 C C . TYR A 1 136 ? -2.527 -20.767 -14.640 1.00 81.62 136 TYR A C 1
ATOM 1096 O O . TYR A 1 136 ? -3.493 -20.115 -15.026 1.00 81.62 136 TYR A O 1
ATOM 1104 N N . ARG A 1 137 ? -1.297 -20.580 -15.138 1.00 82.19 137 ARG A N 1
ATOM 1105 C CA . ARG A 1 137 ? -0.988 -19.566 -16.159 1.00 82.19 137 ARG A CA 1
ATOM 1106 C C . ARG A 1 137 ? -1.850 -19.716 -17.417 1.00 82.19 137 ARG A C 1
ATOM 1108 O O . ARG A 1 137 ? -2.185 -18.720 -18.049 1.00 82.19 137 ARG A O 1
ATOM 1115 N N . HIS A 1 138 ? -2.202 -20.944 -17.792 1.00 84.88 138 HIS A N 1
ATOM 1116 C CA . HIS A 1 138 ? -3.065 -21.200 -18.948 1.00 84.88 138 HIS A CA 1
ATOM 1117 C C . HIS A 1 138 ? -4.553 -21.205 -18.584 1.00 84.88 138 HIS A C 1
ATOM 1119 O O . HIS A 1 138 ? -5.377 -20.775 -19.387 1.00 84.88 138 HIS A O 1
ATOM 1125 N N . ALA A 1 139 ? -4.902 -21.707 -17.398 1.00 85.88 139 ALA A N 1
ATOM 1126 C CA . ALA A 1 139 ? -6.291 -21.899 -16.996 1.00 85.88 139 ALA A CA 1
ATOM 1127 C C . ALA A 1 139 ? -6.958 -20.616 -16.476 1.00 85.88 139 ALA A C 1
ATOM 1129 O O . ALA A 1 139 ? -8.119 -20.368 -16.796 1.00 85.88 139 ALA A O 1
ATOM 1130 N N . PHE A 1 140 ? -6.246 -19.795 -15.696 1.00 87.19 140 PHE A N 1
ATOM 1131 C CA . PHE A 1 140 ? -6.830 -18.638 -15.010 1.00 87.19 140 PHE A CA 1
ATOM 1132 C C . PHE A 1 140 ? -7.447 -17.629 -15.984 1.00 87.19 140 PHE A C 1
ATOM 1134 O O . PHE A 1 140 ? -8.628 -17.351 -15.815 1.00 87.19 140 PHE A O 1
ATOM 1141 N N . PRO A 1 141 ? -6.780 -17.202 -17.078 1.00 84.75 141 PRO A N 1
ATOM 1142 C CA . PRO A 1 141 ? -7.394 -16.264 -18.025 1.00 84.75 141 PRO A CA 1
ATOM 1143 C C . PRO A 1 141 ? -8.624 -16.828 -18.756 1.00 84.75 141 PRO A C 1
ATOM 1145 O O . PRO A 1 141 ? -9.391 -16.088 -19.368 1.00 84.75 141 PRO A O 1
ATOM 1148 N N . ALA A 1 142 ? -8.817 -18.152 -18.760 1.00 87.25 142 ALA A N 1
ATOM 1149 C CA . ALA A 1 142 ? -9.984 -18.781 -19.370 1.00 87.25 142 ALA A CA 1
ATOM 1150 C C . ALA A 1 142 ? -11.168 -18.899 -18.397 1.00 87.25 142 ALA A C 1
ATOM 1152 O O . ALA A 1 142 ? -12.314 -18.798 -18.845 1.00 87.25 142 ALA A O 1
ATOM 1153 N N . VAL A 1 143 ? -10.887 -19.124 -17.109 1.00 87.81 143 VAL A N 1
ATOM 1154 C CA . VAL A 1 143 ? -11.873 -19.459 -16.066 1.00 87.81 143 VAL A CA 1
ATOM 1155 C C . VAL A 1 143 ? -12.199 -18.266 -15.164 1.00 87.81 143 VAL A C 1
ATOM 1157 O O . VAL A 1 143 ? -13.370 -18.028 -14.890 1.00 87.81 143 VAL A O 1
ATOM 1160 N N . PHE A 1 144 ? -11.184 -17.518 -14.733 1.00 87.56 144 PHE A N 1
ATOM 1161 C CA . PHE A 1 144 ? -11.277 -16.359 -13.843 1.00 87.56 144 PHE A CA 1
ATOM 1162 C C . PHE A 1 144 ? -11.065 -15.089 -14.664 1.00 87.56 144 PHE A C 1
ATOM 1164 O O . PHE A 1 144 ? -9.949 -14.579 -14.761 1.00 87.56 144 PHE A O 1
ATOM 1171 N N . LYS A 1 145 ? -12.122 -14.640 -15.347 1.00 89.50 145 LYS A N 1
ATOM 1172 C CA . LYS A 1 145 ? -12.083 -13.441 -16.189 1.00 89.50 145 LYS A CA 1
ATOM 1173 C C . LYS A 1 145 ? -13.382 -12.646 -16.123 1.00 89.50 145 LYS A C 1
ATOM 1175 O O . LYS A 1 145 ? -14.477 -13.206 -16.090 1.00 89.50 145 LYS A O 1
ATOM 1180 N N . GLY A 1 146 ? -13.247 -11.333 -16.285 1.00 87.81 146 GLY A N 1
ATOM 1181 C CA . GLY A 1 146 ? -14.373 -10.412 -16.421 1.00 87.81 146 GLY A CA 1
ATOM 1182 C C . GLY A 1 146 ? -14.997 -9.971 -15.100 1.00 87.81 146 GLY A C 1
ATOM 1183 O O . GLY A 1 146 ? -15.960 -9.207 -15.139 1.00 87.81 146 GLY A O 1
ATOM 1184 N N . HIS A 1 147 ? -14.452 -10.390 -13.958 1.00 90.50 147 HIS A N 1
ATOM 1185 C CA . HIS A 1 147 ? -14.877 -9.899 -12.655 1.00 90.50 147 HIS A CA 1
ATOM 1186 C C . HIS A 1 147 ? -14.105 -8.649 -12.261 1.00 90.50 147 HIS A C 1
ATOM 1188 O O . HIS A 1 147 ? -12.934 -8.459 -12.595 1.00 90.50 147 HIS A O 1
ATOM 1194 N N . LYS A 1 148 ? -14.781 -7.765 -11.534 1.00 86.25 148 LYS A N 1
ATOM 1195 C CA . LYS A 1 148 ? -14.157 -6.551 -11.028 1.00 86.25 148 LYS A CA 1
ATOM 1196 C C . LYS A 1 148 ? -13.348 -6.878 -9.767 1.00 86.25 148 LYS A C 1
ATOM 1198 O O . LYS A 1 148 ? -13.925 -7.433 -8.829 1.00 86.25 148 LYS A O 1
ATOM 1203 N N . PRO A 1 149 ? -12.062 -6.496 -9.691 1.00 85.81 149 PRO A N 1
ATOM 1204 C CA . PRO A 1 149 ? -11.343 -6.480 -8.426 1.00 85.81 149 PRO A CA 1
ATOM 1205 C C . PRO A 1 149 ? -11.964 -5.445 -7.479 1.00 85.81 149 PRO A C 1
ATOM 1207 O O . PRO A 1 149 ? -12.160 -4.279 -7.833 1.00 85.81 149 PRO A O 1
ATOM 1210 N N . VAL A 1 150 ? -12.292 -5.867 -6.267 1.00 80.62 150 VAL A N 1
ATOM 1211 C CA . VAL A 1 150 ? -12.830 -5.031 -5.193 1.00 80.62 150 VAL A CA 1
ATOM 1212 C C . VAL A 1 150 ? -12.013 -5.272 -3.930 1.00 80.62 150 VAL A C 1
ATOM 1214 O O . VAL A 1 150 ? -11.390 -6.319 -3.775 1.00 80.62 150 VAL A O 1
ATOM 1217 N N . PHE A 1 151 ? -11.984 -4.298 -3.026 1.00 78.75 151 PHE A N 1
ATOM 1218 C CA . PHE A 1 151 ? -11.338 -4.505 -1.737 1.00 78.75 151 PHE A CA 1
ATOM 1219 C C . PHE A 1 151 ? -12.205 -5.439 -0.887 1.00 78.75 151 PHE A C 1
ATOM 1221 O O . PHE A 1 151 ? -13.359 -5.110 -0.601 1.00 78.75 151 PHE A O 1
ATOM 1228 N N . THR A 1 152 ? -11.670 -6.599 -0.515 1.00 82.88 152 THR A N 1
ATOM 1229 C CA . THR A 1 152 ? -12.358 -7.590 0.319 1.00 82.88 152 THR A CA 1
ATOM 1230 C C . THR A 1 152 ? -11.617 -7.791 1.637 1.00 82.88 152 THR A C 1
ATOM 1232 O O . THR A 1 152 ? -10.435 -7.468 1.757 1.00 82.88 152 THR A O 1
ATOM 1235 N N . HIS A 1 153 ? -12.325 -8.313 2.635 1.00 83.12 153 HIS A N 1
ATOM 1236 C CA . HIS A 1 153 ? -11.778 -8.662 3.942 1.00 83.12 153 HIS A CA 1
ATOM 1237 C C . HIS A 1 153 ? -10.857 -9.887 3.873 1.00 83.12 153 HIS A C 1
ATOM 1239 O O . HIS A 1 153 ? -9.839 -9.924 4.551 1.00 83.12 153 HIS A O 1
ATOM 1245 N N . GLY A 1 154 ? -11.209 -10.891 3.062 1.00 81.06 154 GLY A N 1
ATOM 1246 C CA . GLY A 1 154 ? -10.411 -12.103 2.842 1.00 81.06 154 GLY A CA 1
ATOM 1247 C C . GLY A 1 154 ? -10.470 -13.133 3.977 1.00 81.06 154 GLY A C 1
ATOM 1248 O O . GLY A 1 154 ? -9.856 -14.187 3.863 1.00 81.06 154 GLY A O 1
ATOM 1249 N N . ASP A 1 155 ? -11.221 -12.841 5.041 1.00 81.44 155 ASP A N 1
ATOM 1250 C CA . ASP A 1 155 ? -11.520 -13.750 6.161 1.00 81.44 155 ASP A CA 1
ATOM 1251 C C . ASP A 1 155 ? -12.825 -13.338 6.870 1.00 81.44 155 ASP A C 1
ATOM 1253 O O . ASP A 1 155 ? -12.874 -13.068 8.073 1.00 81.44 155 ASP A O 1
ATOM 1257 N N . PHE A 1 156 ? -13.890 -13.128 6.093 1.00 83.75 156 PHE A N 1
ATOM 1258 C CA . PHE A 1 156 ? -15.139 -12.591 6.627 1.00 83.75 156 PHE A CA 1
ATOM 1259 C C . PHE A 1 156 ? -15.970 -13.670 7.340 1.00 83.75 156 PHE A C 1
ATOM 1261 O O . PHE A 1 156 ? -16.865 -14.288 6.761 1.00 83.75 156 PHE A O 1
ATOM 1268 N N . GLN A 1 157 ? -15.674 -13.883 8.623 1.00 83.25 157 GLN A N 1
ATOM 1269 C CA . GLN A 1 157 ? -16.353 -14.839 9.504 1.00 83.25 157 GLN A CA 1
ATOM 1270 C C . GLN A 1 157 ? -16.953 -14.169 10.747 1.00 83.25 157 GLN A C 1
ATOM 1272 O O . GLN A 1 157 ? -16.600 -13.047 11.107 1.00 83.25 157 GLN A O 1
ATOM 1277 N N . ARG A 1 158 ? -17.894 -14.851 11.416 1.00 85.50 158 ARG A N 1
ATOM 1278 C CA . ARG A 1 158 ? -18.640 -14.296 12.566 1.00 85.50 158 ARG A CA 1
ATOM 1279 C C . ARG A 1 158 ? -17.722 -13.903 13.728 1.00 85.50 158 ARG A C 1
ATOM 1281 O O . ARG A 1 158 ? -18.032 -12.958 14.443 1.00 85.50 158 ARG A O 1
ATOM 1288 N N . GLU A 1 159 ? -16.612 -14.613 13.907 1.00 79.69 159 GLU A N 1
ATOM 1289 C CA . GLU A 1 159 ? -15.589 -14.352 14.920 1.00 79.69 159 GLU A CA 1
ATOM 1290 C C . GLU A 1 159 ? -14.937 -12.972 14.719 1.00 79.69 159 GLU A C 1
ATOM 1292 O O . GLU A 1 159 ? -14.546 -12.330 15.694 1.00 79.69 159 GLU A O 1
ATOM 1297 N N . ASN A 1 160 ? -14.941 -12.477 13.477 1.00 76.69 160 ASN A N 1
ATOM 1298 C CA . ASN A 1 160 ? -14.378 -11.193 13.066 1.00 76.69 160 ASN A CA 1
ATOM 1299 C C . ASN A 1 160 ? -15.424 -10.060 13.015 1.00 76.69 160 ASN A C 1
ATOM 1301 O O . ASN A 1 160 ? -15.118 -8.943 12.594 1.00 76.69 160 ASN A O 1
ATOM 1305 N N . ILE A 1 161 ? -16.662 -10.315 13.465 1.00 82.25 161 ILE A N 1
ATOM 1306 C CA . ILE A 1 161 ? -17.758 -9.337 13.501 1.00 82.25 161 ILE A CA 1
ATOM 1307 C C . ILE A 1 161 ? -18.170 -9.084 14.953 1.00 82.25 161 ILE A C 1
ATOM 1309 O O . ILE A 1 161 ? -18.834 -9.897 15.596 1.00 82.25 161 ILE A O 1
ATOM 1313 N N . MET A 1 162 ? -17.837 -7.903 15.467 1.00 78.62 162 MET A N 1
ATOM 1314 C CA . MET A 1 162 ? -18.292 -7.445 16.776 1.00 78.62 162 MET A CA 1
ATOM 1315 C C . MET A 1 162 ? -19.587 -6.650 16.634 1.00 78.62 162 MET A C 1
ATOM 1317 O O . MET A 1 162 ? -19.661 -5.695 15.862 1.00 78.62 162 MET A O 1
ATOM 1321 N N . VAL A 1 163 ? -20.601 -7.011 17.419 1.00 88.62 163 VAL A N 1
ATOM 1322 C CA . VAL A 1 163 ? -21.890 -6.311 17.449 1.00 88.62 163 VAL A CA 1
ATOM 1323 C C . VAL A 1 163 ? -22.133 -5.768 18.847 1.00 88.62 163 VAL A C 1
ATOM 1325 O O . VAL A 1 163 ? -22.188 -6.518 19.823 1.00 88.62 163 VAL A O 1
ATOM 1328 N N . LYS A 1 164 ? -22.324 -4.455 18.947 1.00 86.50 164 LYS A N 1
ATOM 1329 C CA . LYS A 1 164 ? -22.672 -3.773 20.189 1.00 86.50 164 LYS A CA 1
ATOM 1330 C C . LYS A 1 164 ? -24.073 -3.194 20.076 1.00 86.50 164 LYS A C 1
ATOM 1332 O O . LYS A 1 164 ? -24.349 -2.341 19.238 1.00 86.50 164 LYS A O 1
ATOM 1337 N N . ARG A 1 165 ? -24.961 -3.647 20.958 1.00 87.62 165 ARG A N 1
ATOM 1338 C CA . ARG A 1 165 ? -26.310 -3.094 21.096 1.00 87.62 165 ARG A CA 1
ATOM 1339 C C . ARG A 1 165 ? -26.237 -1.711 21.741 1.00 87.62 165 ARG A C 1
ATOM 1341 O O . ARG A 1 165 ? -25.640 -1.555 22.806 1.00 87.62 165 ARG A O 1
ATOM 1348 N N . ILE A 1 166 ? -26.886 -0.738 21.120 1.00 84.25 166 ILE A N 1
ATOM 1349 C CA . ILE A 1 166 ? -27.086 0.617 21.624 1.00 84.25 166 ILE A CA 1
ATOM 1350 C C . ILE A 1 166 ? -28.584 0.754 21.939 1.00 84.25 166 ILE A C 1
ATOM 1352 O O . ILE A 1 166 ? -29.402 0.843 21.018 1.00 84.25 166 ILE A O 1
ATOM 1356 N N . PRO A 1 167 ? -28.967 0.735 23.228 1.00 76.69 167 PRO A N 1
ATOM 1357 C CA . PRO A 1 167 ? -30.361 0.892 23.624 1.00 76.69 167 PRO A CA 1
ATOM 1358 C C . PRO A 1 167 ? -30.902 2.252 23.173 1.00 76.69 167 PRO A C 1
ATOM 1360 O O . PRO A 1 167 ? -30.246 3.275 23.386 1.00 76.69 167 PRO A O 1
ATOM 1363 N N . SER A 1 168 ? -32.106 2.279 22.596 1.00 71.69 168 SER A N 1
ATOM 1364 C CA . SER A 1 168 ? -32.778 3.546 22.288 1.00 71.69 168 SER A CA 1
ATOM 1365 C C . SER A 1 168 ? -33.088 4.308 23.581 1.00 71.69 168 SER A C 1
ATOM 1367 O O . SER A 1 168 ? -33.595 3.698 24.530 1.00 71.69 168 SER A O 1
ATOM 1369 N N . PRO A 1 169 ? -32.848 5.630 23.653 1.00 63.72 169 PRO A N 1
ATOM 1370 C CA . PRO A 1 169 ? -33.160 6.424 24.842 1.00 63.72 169 PRO A CA 1
ATOM 1371 C C . PRO A 1 169 ? -34.652 6.398 25.230 1.00 63.72 169 PRO A C 1
ATOM 1373 O O . PRO A 1 169 ? -34.978 6.696 26.374 1.00 63.72 169 PRO A O 1
ATOM 1376 N N . ALA A 1 170 ? -35.554 5.991 24.326 1.00 59.25 170 ALA A N 1
ATOM 1377 C CA . ALA A 1 170 ? -36.986 5.833 24.600 1.00 59.25 170 ALA A CA 1
ATOM 1378 C C . ALA A 1 170 ? -37.363 4.498 25.283 1.00 59.25 170 ALA A C 1
ATOM 1380 O O . ALA A 1 170 ? -38.489 4.338 25.751 1.00 59.25 170 ALA A O 1
ATOM 1381 N N . SER A 1 171 ? -36.437 3.535 25.369 1.00 53.78 171 SER A N 1
ATOM 1382 C CA . SER A 1 171 ? -36.709 2.179 25.882 1.00 53.78 171 SER A CA 1
ATOM 1383 C C . SER A 1 171 ? -36.748 2.066 27.415 1.00 53.78 171 SER A C 1
ATOM 1385 O O . SER A 1 171 ? -37.018 0.989 27.944 1.00 53.78 171 SER A O 1
ATOM 1387 N N . ALA A 1 172 ? -36.514 3.166 28.139 1.00 55.28 172 ALA A N 1
ATOM 1388 C CA . ALA A 1 172 ? -36.510 3.165 29.599 1.00 55.28 172 ALA A CA 1
ATOM 1389 C C . ALA A 1 172 ? -37.908 3.296 30.242 1.00 55.28 172 ALA A C 1
ATOM 1391 O O . ALA A 1 172 ? -38.037 2.936 31.409 1.00 55.28 172 ALA A O 1
ATOM 1392 N N . GLU A 1 173 ? -38.948 3.777 29.536 1.00 53.25 173 GLU A N 1
ATOM 1393 C CA . GLU A 1 173 ? -40.185 4.212 30.223 1.00 53.25 173 GLU A CA 1
ATOM 1394 C C . GLU A 1 173 ? -41.545 3.740 29.673 1.00 53.25 173 GLU A C 1
ATOM 1396 O O . GLU A 1 173 ? -42.546 3.992 30.340 1.00 53.25 173 GLU A O 1
ATOM 1401 N N . VAL A 1 174 ? -41.667 2.995 28.563 1.00 52.94 174 VAL A N 1
ATOM 1402 C CA . VAL A 1 174 ? -43.003 2.505 28.134 1.00 52.94 174 VAL A CA 1
ATOM 1403 C C . VAL A 1 174 ? -42.978 1.062 27.622 1.00 52.94 174 VAL A C 1
ATOM 1405 O O . VAL A 1 174 ? -42.491 0.769 26.534 1.00 52.94 174 VAL A O 1
ATOM 1408 N N . GLN A 1 175 ? -43.570 0.156 28.409 1.00 50.34 175 GLN A N 1
ATOM 1409 C CA . GLN A 1 175 ? -43.885 -1.232 28.043 1.00 50.34 175 GLN A CA 1
ATOM 1410 C C . GLN A 1 175 ? -45.156 -1.304 27.181 1.00 50.34 175 GLN A C 1
ATOM 1412 O O . GLN A 1 175 ? -46.136 -1.916 27.590 1.00 50.34 175 GLN A O 1
ATOM 1417 N N . ASP A 1 176 ? -45.177 -0.678 26.005 1.00 53.50 176 ASP A N 1
ATOM 1418 C CA . ASP A 1 176 ? -46.167 -1.048 24.985 1.00 53.50 176 ASP A CA 1
ATOM 1419 C C . ASP A 1 176 ? -45.738 -0.573 23.591 1.00 53.50 176 ASP A C 1
ATOM 1421 O O . ASP A 1 176 ? -45.976 0.566 23.197 1.00 53.50 176 ASP A O 1
ATOM 1425 N N . SER A 1 177 ? -45.023 -1.422 22.851 1.00 49.69 177 SER A N 1
ATOM 1426 C CA . SER A 1 177 ? -45.111 -1.539 21.384 1.00 49.69 177 SER A CA 1
ATOM 1427 C C . SER A 1 177 ? -44.041 -2.499 20.852 1.00 49.69 177 SER A C 1
ATOM 1429 O O . SER A 1 177 ? -42.889 -2.506 21.272 1.00 49.69 177 SER A O 1
ATOM 1431 N N . LYS A 1 178 ? -44.438 -3.346 19.898 1.00 52.72 178 LYS A N 1
ATOM 1432 C CA . LYS A 1 178 ? -43.626 -4.381 19.231 1.00 52.72 178 LYS A CA 1
ATOM 1433 C C . LYS A 1 178 ? -42.585 -3.813 18.246 1.00 52.72 178 LYS A C 1
ATOM 1435 O O . LYS A 1 178 ? -42.422 -4.351 17.154 1.00 52.72 178 LYS A O 1
ATOM 1440 N N . ALA A 1 179 ? -41.894 -2.738 18.602 1.00 52.59 179 ALA A N 1
ATOM 1441 C CA . ALA A 1 179 ? -40.793 -2.195 17.817 1.00 52.59 179 ALA A CA 1
ATOM 1442 C C . ALA A 1 179 ? -39.577 -2.063 18.733 1.00 52.59 179 ALA A C 1
ATOM 1444 O O . ALA A 1 179 ? -39.430 -1.090 19.464 1.00 52.59 179 ALA A O 1
ATOM 1445 N N . ASN A 1 180 ? -38.731 -3.092 18.734 1.00 58.53 180 ASN A N 1
ATOM 1446 C CA . ASN A 1 180 ? -37.443 -3.028 19.404 1.00 58.53 180 ASN A CA 1
ATOM 1447 C C . ASN A 1 180 ? -36.525 -2.118 18.567 1.00 58.53 180 ASN A C 1
ATOM 1449 O O . ASN A 1 180 ? -35.841 -2.598 17.668 1.00 58.53 180 ASN A O 1
ATOM 1453 N N . ASP A 1 181 ? -36.589 -0.807 18.809 1.00 67.81 181 ASP A N 1
ATOM 1454 C CA . ASP A 1 181 ? -35.810 0.246 18.131 1.00 67.81 181 ASP A CA 1
ATOM 1455 C C . ASP A 1 181 ? -34.354 0.286 18.627 1.00 67.81 181 ASP A C 1
ATOM 1457 O O . ASP A 1 181 ? -33.772 1.335 18.882 1.00 67.81 181 ASP A O 1
ATOM 1461 N N . ASP A 1 182 ? -33.756 -0.877 18.858 1.00 75.06 182 ASP A N 1
ATOM 1462 C CA . ASP A 1 182 ? -32.350 -0.926 19.219 1.00 75.06 182 ASP A CA 1
ATOM 1463 C C . ASP A 1 182 ? -31.503 -0.619 17.994 1.00 75.06 182 ASP A C 1
ATOM 1465 O O . ASP A 1 182 ? -31.670 -1.221 16.930 1.00 75.06 182 ASP A O 1
ATOM 1469 N N . THR A 1 183 ? -30.539 0.278 18.169 1.00 82.62 183 THR A N 1
ATOM 1470 C CA . THR A 1 183 ? -29.501 0.489 17.163 1.00 82.62 183 THR A CA 1
ATOM 1471 C C . THR A 1 183 ? -28.323 -0.425 17.475 1.00 82.62 183 THR A C 1
ATOM 1473 O O . THR A 1 183 ? -28.068 -0.772 18.630 1.00 82.62 183 THR A O 1
ATOM 1476 N N . PHE A 1 184 ? -27.614 -0.870 16.445 1.00 83.06 184 PHE A N 1
ATOM 1477 C CA . PHE A 1 184 ? -26.452 -1.736 16.599 1.00 83.06 184 PHE A CA 1
ATOM 1478 C C . PHE A 1 184 ? -25.246 -1.069 15.956 1.00 83.06 184 PHE A C 1
ATOM 1480 O O . PHE A 1 184 ? -25.306 -0.618 14.815 1.00 83.06 184 PHE A O 1
ATOM 1487 N N . GLU A 1 185 ? -24.150 -1.020 16.700 1.00 84.44 185 GLU A N 1
ATOM 1488 C CA . GLU A 1 185 ? -22.833 -0.682 16.183 1.00 84.44 185 GLU A CA 1
ATOM 1489 C C . GLU A 1 185 ? -22.143 -1.986 15.779 1.00 84.44 185 GLU A C 1
ATOM 1491 O O . GLU A 1 185 ? -22.039 -2.915 16.584 1.00 84.44 185 GLU A O 1
ATOM 1496 N N . VAL A 1 186 ? -21.715 -2.067 14.519 1.00 82.81 186 VAL A N 1
ATOM 1497 C CA . VAL A 1 186 ? -21.011 -3.227 13.968 1.00 82.81 186 VAL A CA 1
ATOM 1498 C C . VAL A 1 186 ? -19.576 -2.823 13.674 1.00 82.81 186 VAL A C 1
ATOM 1500 O O . VAL A 1 186 ? -19.340 -1.836 12.978 1.00 82.81 186 VAL A O 1
ATOM 1503 N N . VAL A 1 187 ? -18.626 -3.594 14.194 1.00 79.75 187 VAL A N 1
ATOM 1504 C CA . VAL A 1 187 ? -17.193 -3.411 13.956 1.00 79.75 187 VAL A CA 1
ATOM 1505 C C . VAL A 1 187 ? -16.643 -4.695 13.351 1.00 79.75 187 VAL A C 1
ATOM 1507 O O . VAL A 1 187 ? -16.817 -5.771 13.917 1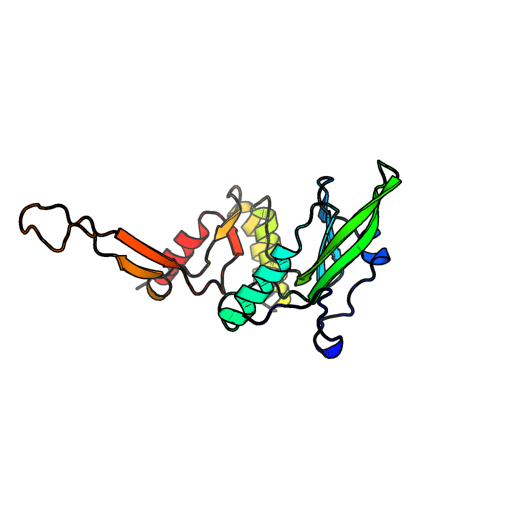.00 79.75 187 VAL A O 1
ATOM 1510 N N . ILE A 1 188 ? -15.984 -4.570 12.203 1.00 74.69 188 ILE A N 1
ATOM 1511 C CA . ILE A 1 188 ? -15.292 -5.672 11.531 1.00 74.69 188 ILE A CA 1
ATOM 1512 C C . ILE A 1 188 ? -13.807 -5.566 11.877 1.00 74.69 188 ILE A C 1
ATOM 1514 O O . ILE A 1 188 ? -13.216 -4.487 11.759 1.00 74.69 188 ILE A O 1
ATOM 1518 N N . ILE A 1 189 ? -13.220 -6.666 12.329 1.00 67.06 189 ILE A N 1
ATOM 1519 C CA . ILE A 1 189 ? -11.837 -6.755 12.808 1.00 67.06 189 ILE A CA 1
ATOM 1520 C C . ILE A 1 189 ? -11.074 -7.840 12.044 1.00 67.06 189 ILE A C 1
ATOM 1522 O O . ILE A 1 189 ? -11.684 -8.599 11.313 1.00 67.06 189 ILE A O 1
ATOM 1526 N N . ASP A 1 190 ? -9.764 -7.937 12.274 1.00 57.19 190 ASP A N 1
ATOM 1527 C CA . ASP A 1 190 ? -8.916 -8.999 11.710 1.00 57.19 190 ASP A CA 1
ATOM 1528 C C . ASP A 1 190 ? -8.763 -8.949 10.179 1.00 57.19 190 ASP A C 1
ATOM 1530 O O . ASP A 1 190 ? -9.030 -9.885 9.431 1.00 57.19 190 ASP A O 1
ATOM 1534 N N . TRP A 1 191 ? -8.316 -7.793 9.692 1.00 70.12 191 TRP A N 1
ATOM 1535 C CA . TRP A 1 191 ? -8.167 -7.515 8.264 1.00 70.12 191 TRP A CA 1
ATOM 1536 C C . TRP A 1 191 ? -6.899 -8.134 7.648 1.00 70.12 191 TRP A C 1
ATOM 1538 O O . TRP A 1 191 ? -6.527 -7.735 6.546 1.00 70.12 191 TRP A O 1
ATOM 1548 N N . GLU A 1 192 ? -6.204 -9.057 8.329 1.00 59.50 192 GLU A N 1
ATOM 1549 C CA . GLU A 1 192 ? -4.886 -9.594 7.930 1.00 59.50 192 GLU A CA 1
ATOM 1550 C C . GLU A 1 192 ? -4.845 -10.180 6.511 1.00 59.50 192 GLU A C 1
ATOM 1552 O O . GLU A 1 192 ? -3.845 -10.036 5.807 1.00 59.50 192 GLU A O 1
ATOM 1557 N N . ASN A 1 193 ? -5.966 -10.752 6.063 1.00 68.88 193 ASN A N 1
ATOM 1558 C CA . ASN A 1 193 ? -6.113 -11.376 4.748 1.00 68.88 193 ASN A CA 1
ATOM 1559 C C . ASN A 1 193 ? -6.736 -10.450 3.690 1.00 68.88 193 ASN A C 1
ATOM 1561 O O . ASN A 1 193 ? -6.995 -10.884 2.561 1.00 68.88 193 ASN A O 1
ATOM 1565 N N . SER A 1 194 ? -6.966 -9.179 4.032 1.00 73.38 194 SER A N 1
ATOM 1566 C CA . SER A 1 194 ? -7.623 -8.219 3.146 1.00 73.38 194 SER A CA 1
ATOM 1567 C C . SER A 1 194 ? -6.769 -7.853 1.938 1.00 73.38 194 SER A C 1
ATOM 1569 O O . SER A 1 194 ? -5.539 -7.914 1.952 1.00 73.38 194 SER A O 1
ATOM 1571 N N . GLY A 1 195 ? -7.439 -7.494 0.848 1.00 79.56 195 GLY A N 1
ATOM 1572 C CA . GLY A 1 195 ? -6.773 -7.258 -0.424 1.00 79.56 195 GLY A CA 1
ATOM 1573 C C . GLY A 1 195 ? -7.747 -6.973 -1.554 1.00 79.56 195 GLY A C 1
ATOM 1574 O O . GLY A 1 195 ? -8.964 -6.953 -1.369 1.00 79.56 195 GLY A O 1
ATOM 1575 N N . TRP A 1 196 ? -7.197 -6.723 -2.738 1.00 80.62 196 TRP A N 1
ATOM 1576 C CA . TRP A 1 196 ? -7.988 -6.497 -3.942 1.00 80.62 196 TRP A CA 1
ATOM 1577 C C . TRP A 1 196 ? -8.215 -7.818 -4.661 1.00 80.62 196 TRP A C 1
ATOM 1579 O O . TRP A 1 196 ? -7.363 -8.278 -5.417 1.00 80.62 196 TRP A O 1
ATOM 1589 N N . TYR A 1 197 ? -9.377 -8.413 -4.416 1.00 87.00 197 TYR A N 1
ATOM 1590 C CA . TYR A 1 197 ? -9.764 -9.713 -4.950 1.00 87.00 197 TYR A CA 1
ATOM 1591 C C . TYR A 1 197 ? -10.995 -9.585 -5.858 1.00 87.00 197 TYR A C 1
ATOM 1593 O O . TYR A 1 197 ? -11.702 -8.576 -5.800 1.00 87.00 197 TYR A O 1
ATOM 1601 N N . PRO A 1 198 ? -11.291 -10.578 -6.711 1.00 90.19 198 PRO A N 1
ATOM 1602 C CA . PRO A 1 198 ? -12.516 -10.584 -7.504 1.00 90.19 198 PRO A CA 1
ATOM 1603 C C . PRO A 1 198 ? -13.778 -10.463 -6.637 1.00 90.19 198 PRO A C 1
ATOM 1605 O O . PRO A 1 198 ? -13.824 -10.968 -5.519 1.00 90.19 198 PRO A O 1
ATOM 1608 N N . GLU A 1 199 ? -14.840 -9.848 -7.158 1.00 89.81 199 GLU A N 1
ATOM 1609 C CA . GLU A 1 199 ? -16.100 -9.607 -6.426 1.00 89.81 199 GLU A CA 1
ATOM 1610 C C . GLU A 1 199 ? -16.759 -10.855 -5.804 1.00 89.81 199 GLU A C 1
ATOM 1612 O O . GLU A 1 199 ? -17.550 -10.740 -4.869 1.00 89.81 199 GLU A O 1
ATOM 1617 N N . TYR A 1 200 ? -16.422 -12.054 -6.286 1.00 90.19 200 TYR A N 1
ATOM 1618 C CA . TYR A 1 200 ? -16.917 -13.317 -5.741 1.00 90.19 200 TYR A CA 1
ATOM 1619 C C . TYR A 1 200 ? -16.119 -13.832 -4.530 1.00 90.19 200 TYR A C 1
ATOM 1621 O O . TYR A 1 200 ? -16.532 -14.819 -3.917 1.00 90.19 200 TYR A O 1
ATOM 1629 N N . TRP A 1 201 ? -14.983 -13.221 -4.182 1.00 89.44 201 TRP A N 1
ATOM 1630 C CA . TRP A 1 201 ? -13.981 -13.794 -3.275 1.00 89.44 201 TRP A CA 1
ATOM 1631 C C . TRP A 1 201 ? -14.532 -14.168 -1.895 1.00 89.44 201 TRP A C 1
ATOM 1633 O O . TRP A 1 201 ? -14.362 -15.306 -1.463 1.00 89.44 201 TRP A O 1
ATOM 1643 N N . GLU A 1 202 ? -15.281 -13.270 -1.247 1.00 87.06 202 GLU A N 1
ATOM 1644 C CA . GLU A 1 202 ? -15.884 -13.543 0.070 1.00 87.06 202 GLU A CA 1
ATOM 1645 C C . GLU A 1 202 ? -16.867 -14.713 0.024 1.00 87.06 202 GLU A C 1
ATOM 1647 O O . GLU A 1 202 ? -16.875 -15.576 0.900 1.00 87.06 202 GLU A O 1
ATOM 1652 N N . SER A 1 203 ? -17.677 -14.784 -1.037 1.00 87.00 203 SER A N 1
ATOM 1653 C CA . SER A 1 203 ? -18.627 -15.884 -1.209 1.00 87.00 203 SER A CA 1
ATOM 1654 C C . SER A 1 203 ? -17.916 -17.221 -1.435 1.00 87.00 203 SER A C 1
ATOM 1656 O O . SER A 1 203 ? -18.349 -18.245 -0.909 1.00 87.00 203 SER A O 1
ATOM 1658 N N . ALA A 1 204 ? -16.799 -17.215 -2.168 1.00 87.00 204 ALA A N 1
ATOM 1659 C CA . ALA A 1 204 ? -16.004 -18.409 -2.416 1.00 87.00 204 ALA A CA 1
ATOM 1660 C C . ALA A 1 204 ? -15.342 -18.920 -1.128 1.00 87.00 204 ALA A C 1
ATOM 1662 O O . ALA A 1 204 ? -15.403 -20.117 -0.851 1.00 87.00 204 ALA A O 1
ATOM 1663 N N . LEU A 1 205 ? -14.774 -18.024 -0.315 1.00 83.44 205 LEU A N 1
ATOM 1664 C CA . LEU A 1 205 ? -14.198 -18.381 0.984 1.00 83.44 205 LEU A CA 1
ATOM 1665 C C . LEU A 1 205 ? -15.260 -18.916 1.944 1.00 83.44 205 LEU A C 1
ATOM 1667 O O . LEU A 1 205 ? -15.057 -19.967 2.547 1.00 83.44 205 LEU A O 1
ATOM 1671 N N . ALA A 1 206 ? -16.426 -18.269 2.016 1.00 80.88 206 ALA A N 1
ATOM 1672 C CA . ALA A 1 206 ? -17.532 -18.748 2.837 1.00 80.88 206 ALA A CA 1
ATOM 1673 C C . ALA A 1 206 ? -17.970 -20.170 2.442 1.00 80.88 206 ALA A C 1
ATOM 1675 O O . ALA A 1 206 ? -18.228 -20.993 3.318 1.00 80.88 206 ALA A O 1
ATOM 1676 N N . LEU A 1 207 ? -18.002 -20.500 1.144 1.00 81.19 207 LEU A N 1
ATOM 1677 C CA . LEU A 1 207 ? -18.338 -21.849 0.673 1.00 81.19 207 LEU A CA 1
ATOM 1678 C C . LEU A 1 207 ? -17.290 -22.896 1.073 1.00 81.19 207 LEU A C 1
ATOM 1680 O O . LEU A 1 207 ? -17.660 -24.012 1.432 1.00 81.19 207 LEU A O 1
ATOM 1684 N N . VAL A 1 208 ? -16.002 -22.546 1.032 1.00 71.56 208 VAL A N 1
ATOM 1685 C CA . VAL A 1 208 ? -14.906 -23.442 1.438 1.00 71.56 208 VAL A CA 1
ATOM 1686 C C . VAL A 1 208 ? -14.914 -23.672 2.951 1.00 71.56 208 VAL A C 1
ATOM 1688 O O . VAL A 1 208 ? -14.739 -24.804 3.397 1.00 71.56 208 VAL A O 1
ATOM 1691 N N . SER A 1 209 ? -15.187 -22.630 3.736 1.00 63.59 209 SER A N 1
ATOM 1692 C CA . SER A 1 209 ? -15.283 -22.709 5.198 1.00 63.59 209 SER A CA 1
ATOM 1693 C C . SER A 1 209 ? -16.551 -23.424 5.693 1.00 63.59 209 SER A C 1
ATOM 1695 O O . SER A 1 209 ? -16.603 -23.832 6.849 1.00 63.59 209 SER A O 1
ATOM 1697 N N . CYS A 1 210 ? -17.564 -23.603 4.834 1.00 55.50 210 CYS A N 1
ATOM 1698 C CA . CYS A 1 210 ? -18.824 -24.291 5.151 1.00 55.50 210 CYS A CA 1
ATOM 1699 C C . CYS A 1 210 ? -18.876 -25.775 4.719 1.00 55.50 210 CYS A C 1
ATOM 1701 O O . CYS A 1 210 ? -19.966 -26.352 4.672 1.00 55.50 210 CYS A O 1
ATOM 1703 N N . GLY A 1 211 ? -17.747 -26.405 4.374 1.00 46.62 211 GLY A N 1
ATOM 1704 C CA . GLY A 1 211 ? -17.703 -27.845 4.078 1.00 46.62 211 GLY A CA 1
ATOM 1705 C C . GLY A 1 211 ? -18.025 -28.726 5.306 1.00 46.62 211 GLY A C 1
ATOM 1706 O O . GLY A 1 211 ? -17.795 -28.278 6.429 1.00 46.62 211 GLY A O 1
ATOM 1707 N N . PRO A 1 212 ? -18.579 -29.946 5.122 1.00 44.00 212 PRO A N 1
ATOM 1708 C CA . PRO A 1 212 ? -18.865 -30.881 6.217 1.00 44.00 212 PRO A CA 1
ATOM 1709 C C . PRO A 1 212 ? -17.613 -31.357 6.965 1.00 44.00 212 PRO A C 1
ATOM 1711 O O . PRO A 1 212 ? -16.534 -31.444 6.335 1.00 44.00 212 PRO A O 1
#